Protein AF-A0A554IUG3-F1 (afdb_monomer)

Radius of gyration: 28.71 Å; Cα contacts (8 Å, |Δi|>4): 455; chains: 1; bounding box: 63×56×74 Å

Secondary structure (DSSP, 8-state):
-HHHHHHHHHHHHHHHHHHHHHTTTT-HHHHHHHHHHHHHHHHHHHHHHHHHHHHHHH-GGGG-----------------S--PPEEEEEETTEEEEEEEESSSTTHHHHHHH-TT-EEEEETTHHHHT-HHHHHHHHT--SS--B-HHHHHHHHHHHHHH----S-EE-S-STTGGGGTTTS--TT-TTS--SS-TT-GGGTTTT--SSB-EEEEE-TT--HHHHHHHHHHHHHHHHHTTEEEEEEEEE-TTS-B--TTT-SEEEEEETT-S--

Mean predicted aligned error: 16.33 Å

Sequence (275 aa):
MKKKVFLTLIFLSLLYAGIKWTASQGNPGVISDAKDQITQALWGLVLLGGAFVILNTINPELTILQIPKLSQIVSPTSTTAGEVPQYACKVDGAAVGDSCFKTEDCDGVCSSLDPRATCEPTITCGAKCDPQTLAQKNNTAYPARNSSELQNVMGCIQGKVGSIPGSKFTYDIDHSSCNYTRGTPGCEPSGRCSHTKNSCHYGGSSGSDGALAVDYGGAGKSGSDKAKYFEAIVSAANQCGAKSGGARCENAAGQKVGCADATHVHVSAAGCDRN

Foldseek 3Di:
DVVVVVVVVLVVQLVVLVCQCVVVPPVVVSVVVSVVSNVVSVVVVVVVVVVQCVCCVVPVVVVVPPPPPPPPPPPPPPDDDDDQFKWAWDAPNHGQDLFIESDLPCQVVSCVRPVRTHIDTDPVCVQSQDLVNLLVVQLADPPADDAPLQVQLVVQLCVQLPDQAADKQFADPQQRSCLSNQFCCRNGHVNGDPDHRQDLSSPGNDGNRHRFKMKGFQNPDAAPSQLVSLVSSLVSSVVSQWADVQWAFADPVRDGDRSRRGRIIMTGGNPHPHD

Solvent-accessible surface area (backbone atoms only — not comparable to full-atom values): 14712 Å² total; per-residue (Å²): 120,69,77,58,54,59,57,50,50,53,51,51,52,48,52,51,28,50,50,46,41,72,71,30,82,81,42,66,67,48,40,48,52,22,50,53,52,45,52,52,53,50,52,52,50,50,54,53,51,49,52,49,50,54,44,44,72,77,40,53,66,78,72,52,82,68,72,72,78,71,67,73,76,67,71,82,70,89,68,96,74,82,79,73,67,23,24,32,24,22,46,98,87,40,77,55,81,87,49,39,32,70,51,88,82,37,46,74,57,19,42,73,76,37,83,74,25,40,64,39,78,39,83,73,45,66,67,62,56,33,62,67,55,24,7,64,75,62,48,28,34,74,75,84,45,67,11,72,64,29,50,52,30,54,50,44,25,36,71,70,69,43,84,78,65,51,54,76,47,37,57,53,78,90,36,48,50,17,44,25,49,25,23,44,27,37,60,28,82,81,62,50,41,95,51,60,67,23,20,15,38,27,8,8,81,78,41,39,61,17,10,19,22,39,36,39,34,51,53,90,49,58,66,71,61,24,16,54,52,41,48,49,50,33,55,30,27,58,76,37,56,29,20,90,85,29,40,39,25,15,31,93,86,71,46,83,46,57,39,72,72,29,57,31,29,38,37,24,24,52,86,42,81,34,122

Structure (mmCIF, N/CA/C/O backbone):
data_AF-A0A554IUG3-F1
#
_entry.id   AF-A0A554IUG3-F1
#
loop_
_atom_site.group_PDB
_atom_site.id
_atom_site.type_symbol
_atom_site.label_atom_id
_atom_site.label_alt_id
_atom_site.label_comp_id
_atom_site.label_asym_id
_atom_site.label_entity_id
_atom_site.label_seq_id
_atom_site.pdbx_PDB_ins_code
_atom_site.Cartn_x
_atom_site.Cartn_y
_atom_site.Cartn_z
_atom_site.occupancy
_atom_site.B_iso_or_equiv
_atom_site.auth_seq_id
_atom_site.auth_comp_id
_atom_site.auth_asym_id
_atom_site.auth_atom_id
_atom_site.pdbx_PDB_model_num
ATOM 1 N N . MET A 1 1 ? 3.369 25.793 25.633 1.00 48.62 1 MET A N 1
ATOM 2 C CA . MET A 1 1 ? 2.284 26.756 25.954 1.00 48.62 1 MET A CA 1
ATOM 3 C C . MET A 1 1 ? 0.970 26.112 26.416 1.00 48.62 1 MET A C 1
ATOM 5 O O . MET A 1 1 ? 0.362 26.668 27.316 1.00 48.62 1 MET A O 1
ATOM 9 N N . LYS A 1 2 ? 0.538 24.945 25.903 1.00 55.28 2 LYS A N 1
ATOM 10 C CA . LYS A 1 2 ? -0.793 24.372 26.222 1.00 55.28 2 LYS A CA 1
ATOM 11 C C . LYS A 1 2 ? -0.991 23.874 27.671 1.00 55.28 2 LYS A C 1
ATOM 13 O O . LYS A 1 2 ? -2.078 24.046 28.206 1.00 55.28 2 LYS A O 1
ATOM 18 N N . LYS A 1 3 ? 0.051 23.351 28.343 1.00 57.31 3 LYS A N 1
ATOM 19 C CA . LYS A 1 3 ? -0.043 22.855 29.741 1.00 57.31 3 LYS A CA 1
ATOM 20 C C . LYS A 1 3 ? -0.484 23.938 30.746 1.00 57.31 3 LYS A C 1
ATOM 22 O O . LYS A 1 3 ? -1.164 23.629 31.714 1.00 57.31 3 LYS A O 1
ATOM 27 N N . LYS A 1 4 ? -0.135 25.208 30.498 1.00 64.94 4 LYS A N 1
ATOM 28 C CA . LYS A 1 4 ? -0.492 26.327 31.386 1.00 64.94 4 LYS A CA 1
ATOM 29 C C . LYS A 1 4 ? -1.968 26.718 31.263 1.00 64.94 4 LYS A C 1
ATOM 31 O O . LYS A 1 4 ? -2.587 27.023 32.267 1.00 64.94 4 LYS A O 1
ATOM 36 N N . VAL A 1 5 ? -2.541 26.626 30.060 1.00 75.19 5 VAL A N 1
ATOM 37 C CA . VAL A 1 5 ? -3.920 27.062 29.780 1.00 75.19 5 VAL A CA 1
ATOM 38 C C . VAL A 1 5 ? -4.941 26.256 30.583 1.00 75.19 5 VAL A C 1
ATOM 40 O O . VAL A 1 5 ? -5.830 26.837 31.190 1.00 75.19 5 VAL A O 1
ATOM 43 N N . PHE A 1 6 ? -4.790 24.932 30.652 1.00 75.75 6 PHE A N 1
ATOM 44 C CA . PHE A 1 6 ? -5.749 24.075 31.357 1.00 75.75 6 PHE A CA 1
ATOM 45 C C . PHE A 1 6 ? -5.755 24.313 32.876 1.00 75.75 6 PHE A C 1
ATOM 47 O O . PHE A 1 6 ? -6.814 24.444 33.482 1.00 75.75 6 PHE A O 1
ATOM 54 N N . LEU A 1 7 ? -4.572 24.460 33.482 1.00 81.19 7 LEU A N 1
ATOM 55 C CA . LEU A 1 7 ? -4.440 24.796 34.904 1.00 81.19 7 LEU A CA 1
ATOM 56 C C . LEU A 1 7 ? -5.000 26.190 35.216 1.00 81.19 7 LEU A C 1
ATOM 58 O O . LEU A 1 7 ? -5.661 26.367 36.235 1.00 81.19 7 LEU A O 1
ATOM 62 N N . THR A 1 8 ? -4.798 27.163 34.322 1.00 84.81 8 THR A N 1
ATOM 63 C CA . THR A 1 8 ? -5.391 28.499 34.461 1.00 84.81 8 THR A CA 1
ATOM 64 C C . THR A 1 8 ? -6.920 28.451 34.406 1.00 84.81 8 THR A C 1
ATOM 66 O O . THR A 1 8 ? -7.566 29.126 35.200 1.00 84.81 8 THR A O 1
ATOM 69 N N . LEU A 1 9 ? -7.516 27.628 33.536 1.00 84.94 9 LEU A N 1
ATOM 70 C CA . LEU A 1 9 ? -8.975 27.475 33.459 1.00 84.94 9 LEU A CA 1
ATOM 71 C C . LEU A 1 9 ? -9.564 26.833 34.723 1.00 84.94 9 LEU A C 1
ATOM 73 O O . LEU A 1 9 ? -10.564 27.328 35.240 1.00 84.94 9 LEU A O 1
ATOM 77 N N . ILE A 1 10 ? -8.926 25.785 35.257 1.00 84.69 10 ILE A N 1
ATOM 78 C CA . ILE A 1 10 ? -9.348 25.164 36.524 1.00 84.69 10 ILE A CA 1
ATOM 79 C C . ILE A 1 10 ? -9.269 26.181 37.665 1.00 84.69 10 ILE A C 1
ATOM 81 O O . ILE A 1 10 ? -10.217 26.322 38.435 1.00 84.69 10 ILE A O 1
ATOM 85 N N . PHE A 1 11 ? -8.168 26.929 37.748 1.00 87.62 11 PHE A N 1
ATOM 86 C CA . PHE A 1 11 ? -7.980 27.953 38.772 1.00 87.62 11 PHE A CA 1
ATOM 87 C C . PHE A 1 11 ? -9.051 29.052 38.697 1.00 87.62 11 PHE A C 1
ATOM 89 O O . PHE A 1 11 ? -9.662 29.383 39.710 1.00 87.62 11 PHE A O 1
ATOM 96 N N . LEU A 1 12 ? -9.346 29.567 37.499 1.00 90.94 12 LEU A N 1
ATOM 97 C CA . LEU A 1 12 ? -10.399 30.568 37.299 1.00 90.94 12 LEU A CA 1
ATOM 98 C C . LEU A 1 12 ? -11.795 30.025 37.637 1.00 90.94 12 LEU A C 1
ATOM 100 O O . LEU A 1 12 ? -12.591 30.742 38.240 1.00 90.94 12 LEU A O 1
ATOM 104 N N . SER A 1 13 ? -12.083 28.761 37.312 1.00 87.00 13 SER A N 1
ATOM 105 C CA . SER A 1 13 ? -13.352 28.119 37.676 1.00 87.00 13 SER A CA 1
ATOM 106 C C . SER A 1 13 ? -13.507 27.971 39.192 1.00 87.00 13 SER A C 1
ATOM 108 O O . SER A 1 13 ? -14.599 28.186 39.713 1.00 87.00 13 SER A O 1
ATOM 110 N N . LEU A 1 14 ? -12.432 27.630 39.910 1.00 88.69 14 LEU A N 1
ATOM 111 C CA . LEU A 1 14 ? -12.444 27.533 41.373 1.00 88.69 14 LEU A CA 1
ATOM 112 C C . LEU A 1 14 ? -12.603 28.906 42.033 1.00 88.69 14 LEU A C 1
ATOM 114 O O . LEU A 1 14 ? -13.365 29.033 42.989 1.00 88.69 14 LEU A O 1
ATOM 118 N N . LEU A 1 15 ? -11.948 29.943 41.500 1.00 91.25 15 LEU A N 1
ATOM 119 C CA . LEU A 1 15 ? -12.139 31.320 41.961 1.00 91.25 15 LEU A CA 1
ATOM 120 C C . LEU A 1 15 ? -13.580 31.789 41.750 1.00 91.25 15 LEU A C 1
ATOM 122 O O . LEU A 1 15 ? -14.183 32.340 42.667 1.00 91.25 15 LEU A O 1
ATOM 126 N N . TYR A 1 16 ? -14.150 31.535 40.569 1.00 90.69 16 TYR A N 1
ATOM 127 C CA . TYR A 1 16 ? -15.535 31.890 40.270 1.00 90.69 16 TYR A CA 1
ATOM 128 C C . TYR A 1 16 ? -16.518 31.163 41.191 1.00 90.69 16 TYR A C 1
ATOM 130 O O . TYR A 1 16 ? -17.395 31.799 41.772 1.00 90.69 16 TYR A O 1
ATOM 138 N N . ALA A 1 17 ? -16.343 29.853 41.385 1.00 85.94 17 ALA A N 1
ATOM 139 C CA . ALA A 1 17 ? -17.182 29.079 42.293 1.00 85.94 17 ALA A CA 1
ATOM 140 C C . ALA A 1 17 ? -17.035 29.548 43.753 1.00 85.94 17 ALA A C 1
ATOM 142 O O . ALA A 1 17 ? -18.029 29.636 44.471 1.00 85.94 17 ALA A O 1
ATOM 143 N N . GLY A 1 18 ? -15.825 29.928 44.179 1.00 86.75 18 GLY A N 1
ATOM 144 C CA . GLY A 1 18 ? -15.568 30.505 45.501 1.00 86.75 18 GLY A CA 1
ATOM 145 C C . GLY A 1 18 ? -16.263 31.853 45.712 1.00 86.75 18 GLY A C 1
ATOM 146 O O . GLY A 1 18 ? -16.913 32.048 46.736 1.00 86.75 18 GLY A O 1
ATOM 147 N N . ILE A 1 19 ? -16.199 32.754 44.726 1.00 89.00 19 ILE A N 1
ATOM 148 C CA . ILE A 1 19 ? -16.909 34.044 44.759 1.00 89.00 19 ILE A CA 1
ATOM 149 C C . ILE A 1 19 ? -18.426 33.824 44.731 1.00 89.00 19 ILE A C 1
ATOM 151 O O . ILE A 1 19 ? -19.151 34.447 45.501 1.00 89.00 19 ILE A O 1
ATOM 155 N N . LYS A 1 20 ? -18.920 32.910 43.888 1.00 85.50 20 LYS A N 1
ATOM 156 C CA . LYS A 1 20 ? -20.341 32.538 43.827 1.00 85.50 20 LYS A CA 1
ATOM 157 C C . LYS A 1 20 ? -20.829 31.998 45.173 1.00 85.50 20 LYS A C 1
ATOM 159 O O . LYS A 1 20 ? -21.931 32.331 45.600 1.00 85.50 20 LYS A O 1
ATOM 164 N N . TRP A 1 21 ? -20.004 31.209 45.863 1.00 86.06 21 TRP A N 1
ATOM 165 C CA . TRP A 1 21 ? -20.335 30.673 47.178 1.00 86.06 21 TRP A CA 1
ATOM 166 C C . TRP A 1 21 ? -20.379 31.762 48.257 1.00 86.06 21 TRP A C 1
ATOM 168 O O . TRP A 1 21 ? -21.353 31.821 49.005 1.00 86.06 21 TRP A O 1
ATOM 178 N N . THR A 1 22 ? -19.393 32.661 48.324 1.00 86.81 22 THR A N 1
ATOM 179 C CA . THR A 1 22 ? -19.362 33.733 49.338 1.00 86.81 22 THR A CA 1
ATOM 180 C C . THR A 1 22 ? -20.399 34.828 49.078 1.00 86.81 22 THR A C 1
ATOM 182 O O . THR A 1 22 ? -21.001 35.336 50.020 1.00 86.81 22 THR A O 1
ATOM 185 N N . ALA A 1 23 ? -20.682 35.147 47.812 1.00 86.56 23 ALA A N 1
ATOM 186 C CA . ALA A 1 23 ? -21.681 36.140 47.414 1.00 86.56 23 ALA A CA 1
ATOM 187 C C . ALA A 1 23 ? -23.130 35.611 47.431 1.00 86.56 23 ALA A C 1
ATOM 189 O O . ALA A 1 23 ? -24.063 36.370 47.175 1.00 86.56 23 ALA A O 1
ATOM 190 N N . SER A 1 24 ? -23.339 34.327 47.740 1.00 82.19 24 SER A N 1
ATOM 191 C CA . SER A 1 24 ? -24.653 33.670 47.693 1.00 82.19 24 SER A CA 1
ATOM 192 C C . SER A 1 24 ? -25.668 34.177 48.728 1.00 82.19 24 SER A C 1
ATOM 194 O O . SER A 1 24 ? -26.842 33.827 48.624 1.00 82.19 24 SER A O 1
ATOM 196 N N . GLN A 1 25 ? -25.242 34.975 49.719 1.00 83.50 25 GLN A N 1
ATOM 197 C CA . GLN A 1 25 ? -26.093 35.559 50.774 1.00 83.50 25 GLN A CA 1
ATOM 198 C C . GLN A 1 25 ? -27.027 34.538 51.462 1.00 83.50 25 GLN A C 1
ATOM 200 O O . GLN A 1 25 ? -28.110 34.883 51.924 1.00 83.50 25 GLN A O 1
ATOM 205 N N . GLY A 1 26 ? -26.625 33.263 51.523 1.00 78.88 26 GLY A N 1
ATOM 206 C CA . GLY A 1 26 ? -27.420 32.199 52.142 1.00 78.88 26 GLY A CA 1
ATOM 207 C C . GLY A 1 26 ? -28.452 31.529 51.229 1.00 78.88 26 GLY A C 1
ATOM 208 O O . GLY A 1 26 ? -29.201 30.688 51.715 1.00 78.88 26 GLY A O 1
ATOM 209 N N . ASN A 1 27 ? -28.494 31.837 49.926 1.00 86.62 27 ASN A N 1
ATOM 210 C CA . ASN A 1 27 ? -29.354 31.132 48.972 1.00 86.62 27 ASN A CA 1
ATOM 211 C C . ASN A 1 27 ? -28.905 29.658 48.826 1.00 86.62 27 ASN A C 1
ATOM 213 O O . ASN A 1 27 ? -27.830 29.407 48.266 1.00 86.62 27 ASN A O 1
ATOM 217 N N . PRO A 1 28 ? -29.714 28.669 49.262 1.00 80.50 28 PRO A N 1
ATOM 218 C CA . PRO A 1 28 ? -29.314 27.262 49.265 1.00 80.50 28 PRO A CA 1
ATOM 219 C C . PRO A 1 28 ? -29.034 26.700 47.868 1.00 80.50 28 PRO A C 1
ATOM 221 O O . PRO A 1 28 ? -28.136 25.875 47.720 1.00 80.50 28 PRO A O 1
ATOM 224 N N . GLY A 1 29 ? -29.755 27.171 46.844 1.00 86.00 29 GLY A N 1
ATOM 225 C CA . GLY A 1 29 ? -29.558 26.739 45.458 1.00 86.00 29 GLY A CA 1
ATOM 226 C C . GLY A 1 29 ? -28.213 27.204 44.906 1.00 86.00 29 GLY A C 1
ATOM 227 O O . GLY A 1 29 ? -27.446 26.409 44.378 1.00 86.00 29 GLY A O 1
ATOM 228 N N . VAL A 1 30 ? -27.860 28.473 45.132 1.00 83.88 30 VAL A N 1
ATOM 229 C CA . VAL A 1 30 ? -26.571 29.036 44.684 1.00 83.88 30 VAL A CA 1
ATOM 230 C C . VAL A 1 30 ? -25.393 28.393 45.423 1.00 83.88 30 VAL A C 1
ATOM 232 O O . VAL A 1 30 ? -24.340 28.169 44.824 1.00 83.88 30 VAL A O 1
ATOM 235 N N . ILE A 1 31 ? -25.571 28.069 46.708 1.00 85.06 31 ILE A N 1
ATOM 236 C CA . ILE A 1 31 ? -24.580 27.338 47.508 1.00 85.06 31 ILE A CA 1
ATOM 237 C C . ILE A 1 31 ? -24.411 25.904 46.994 1.00 85.06 31 ILE A C 1
ATOM 239 O O . ILE A 1 31 ? -23.275 25.440 46.892 1.00 85.06 31 ILE A O 1
ATOM 243 N N . SER A 1 32 ? -25.509 25.205 46.684 1.00 86.44 32 SER A N 1
ATOM 244 C CA . SER A 1 32 ? -25.464 23.849 46.124 1.00 86.44 32 SER A CA 1
ATOM 245 C C . SER A 1 32 ? -24.731 23.841 44.789 1.00 86.44 32 SER A C 1
ATOM 247 O O . SER A 1 32 ? -23.741 23.132 44.647 1.00 86.44 32 SER A O 1
ATOM 249 N N . ASP A 1 33 ? -25.114 24.727 43.869 1.00 85.38 33 ASP A N 1
ATOM 250 C CA . ASP A 1 33 ? -24.464 24.846 42.565 1.00 85.38 33 ASP A CA 1
ATOM 251 C C . ASP A 1 33 ? -22.963 25.136 42.681 1.00 85.38 33 ASP A C 1
ATOM 253 O O . ASP A 1 33 ? -22.155 24.612 41.917 1.00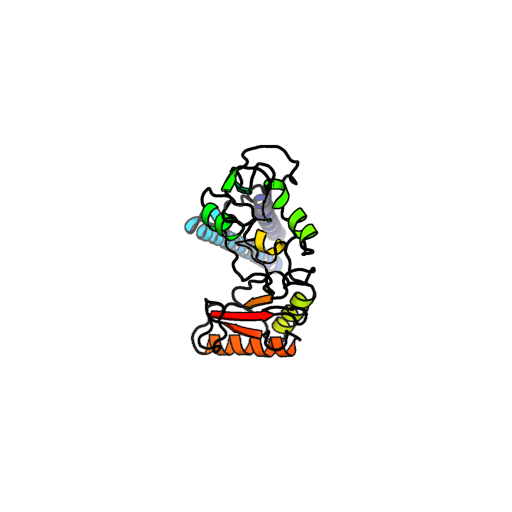 85.38 33 ASP A O 1
ATOM 257 N N . ALA A 1 34 ? -22.567 26.011 43.613 1.00 85.25 34 ALA A N 1
ATOM 258 C CA . ALA A 1 34 ? -21.160 26.336 43.818 1.00 85.25 34 ALA A CA 1
ATOM 259 C C . ALA A 1 34 ? -20.374 25.122 44.339 1.00 85.25 34 ALA A C 1
ATOM 261 O O . ALA A 1 34 ? -19.244 24.888 43.908 1.00 85.25 34 ALA A O 1
ATOM 262 N N . LYS A 1 35 ? -20.975 24.313 45.221 1.00 86.00 35 LYS A N 1
ATOM 263 C CA . LYS A 1 35 ? -20.383 23.055 45.698 1.00 86.00 35 LYS A CA 1
ATOM 264 C C . LYS A 1 35 ? -20.282 22.017 44.584 1.00 86.00 35 LYS A C 1
ATOM 266 O O . LYS A 1 35 ? -19.240 21.375 44.455 1.00 86.00 35 LYS A O 1
ATOM 271 N N . ASP A 1 36 ? -21.307 21.892 43.752 1.00 89.44 36 ASP A N 1
ATOM 272 C CA . ASP A 1 36 ? -21.301 20.981 42.606 1.00 89.44 36 ASP A CA 1
ATOM 273 C C . ASP A 1 36 ? -20.206 21.374 41.608 1.00 89.44 36 ASP A C 1
ATOM 275 O O . ASP A 1 36 ? -19.424 20.536 41.163 1.00 89.44 36 ASP A O 1
ATOM 279 N N . GLN A 1 37 ? -20.043 22.670 41.347 1.00 86.81 37 GLN A N 1
ATOM 280 C CA . GLN A 1 37 ? -18.975 23.170 40.486 1.00 86.81 37 GLN A CA 1
ATOM 281 C C . GLN A 1 37 ? -17.573 22.906 41.067 1.00 86.81 37 GLN A C 1
ATOM 283 O O . GLN A 1 37 ? -16.663 22.515 40.332 1.00 86.81 37 GLN A O 1
ATOM 288 N N . ILE A 1 38 ? -17.382 23.076 42.382 1.00 89.31 38 ILE A N 1
ATOM 289 C CA . ILE A 1 38 ? -16.109 22.767 43.058 1.00 89.31 38 ILE A CA 1
ATOM 290 C C . ILE A 1 38 ? -15.810 21.265 42.994 1.00 89.31 38 ILE A C 1
ATOM 292 O O . ILE A 1 38 ? -14.693 20.876 42.655 1.00 89.31 38 ILE A O 1
ATOM 296 N N . THR A 1 39 ? -16.792 20.409 43.286 1.00 89.06 39 THR A N 1
ATOM 297 C CA . THR A 1 39 ? -16.600 18.950 43.273 1.00 89.06 39 THR A CA 1
ATOM 298 C C . THR A 1 39 ? -16.299 18.428 41.871 1.00 89.06 39 THR A C 1
ATOM 300 O O . THR A 1 39 ? -15.391 17.613 41.710 1.00 89.06 39 THR A O 1
ATOM 303 N N . GLN A 1 40 ? -16.967 18.946 40.838 1.00 88.56 40 GLN A N 1
ATOM 304 C CA . GLN A 1 40 ? -16.664 18.617 39.443 1.00 88.56 40 GLN A CA 1
ATOM 305 C C . GLN A 1 40 ? -15.247 19.047 39.039 1.00 88.56 40 GLN A C 1
ATOM 307 O O . GLN A 1 40 ? -14.529 18.277 38.397 1.00 88.56 40 GLN A O 1
ATOM 312 N N . ALA A 1 41 ? -14.805 20.239 39.452 1.00 88.25 41 ALA A N 1
ATOM 313 C CA . ALA A 1 41 ? -13.442 20.704 39.194 1.00 88.25 41 ALA A CA 1
ATOM 314 C C . ALA A 1 41 ? -12.386 19.817 39.881 1.00 88.25 41 ALA A C 1
ATOM 316 O O . ALA A 1 41 ? -11.351 19.512 39.281 1.00 88.25 41 ALA A O 1
ATOM 317 N N . LEU A 1 42 ? -12.659 19.350 41.105 1.00 90.88 42 LEU A N 1
ATOM 318 C CA . LEU A 1 42 ? -11.792 18.412 41.825 1.00 90.88 42 LEU A CA 1
ATOM 319 C C . LEU A 1 42 ? -11.716 17.051 41.126 1.00 90.88 42 LEU A C 1
ATOM 321 O O . LEU A 1 42 ? -10.618 16.527 40.944 1.00 90.88 42 LEU A O 1
ATOM 325 N N . TRP A 1 43 ? -12.843 16.505 40.662 1.00 92.50 43 TRP A N 1
ATOM 326 C CA . TRP A 1 43 ? -12.849 15.262 39.885 1.00 92.50 43 TRP A CA 1
ATOM 327 C C . TRP A 1 43 ? -12.077 15.391 38.570 1.00 92.50 43 TRP A C 1
ATOM 329 O O . TRP A 1 43 ? -11.311 14.493 38.220 1.00 92.50 43 TRP A O 1
ATOM 339 N N . GLY A 1 44 ? -12.197 16.527 37.877 1.00 88.25 44 GLY A N 1
ATOM 340 C CA . GLY A 1 44 ? -11.393 16.820 36.688 1.00 88.25 44 GLY A CA 1
ATOM 341 C C . GLY A 1 44 ? -9.889 16.850 36.979 1.00 88.25 44 GLY A C 1
ATOM 342 O O . GLY A 1 44 ? -9.098 16.315 36.200 1.00 88.25 44 GLY A O 1
ATOM 343 N N . LEU A 1 45 ? -9.487 17.414 38.123 1.00 90.12 45 LEU A N 1
ATOM 344 C CA . LEU A 1 45 ? -8.088 17.440 38.556 1.00 90.12 45 LEU A CA 1
ATOM 345 C C . LEU A 1 45 ? -7.565 16.036 38.892 1.00 90.12 45 LEU A C 1
ATOM 347 O O . LEU A 1 45 ? -6.458 15.688 38.480 1.00 90.12 45 LEU A O 1
ATOM 351 N N . VAL A 1 46 ? -8.362 15.223 39.592 1.00 94.31 46 VAL A N 1
ATOM 352 C CA . VAL A 1 46 ? -8.016 13.832 39.929 1.00 94.31 46 VAL A CA 1
ATOM 353 C C . VAL A 1 46 ? -7.872 12.982 38.669 1.00 94.31 46 VAL A C 1
ATOM 355 O O . VAL A 1 46 ? -6.891 12.255 38.548 1.00 94.31 46 VAL A O 1
ATOM 358 N N . LEU A 1 47 ? -8.789 13.099 37.704 1.00 92.38 47 LEU A N 1
ATOM 359 C CA . LEU A 1 47 ? -8.701 12.374 36.432 1.00 92.38 47 LEU A CA 1
ATOM 360 C C . LEU A 1 47 ? -7.456 12.771 35.632 1.00 92.38 47 LEU A C 1
ATOM 362 O O . LEU A 1 47 ? -6.746 11.902 35.127 1.00 92.38 47 LEU A O 1
ATOM 366 N N . LEU A 1 48 ? -7.156 14.070 35.550 1.00 88.75 48 LEU A N 1
ATOM 367 C CA . LEU A 1 48 ? -5.964 14.558 34.858 1.00 88.75 48 LEU A CA 1
ATOM 368 C C . LEU A 1 48 ? -4.675 14.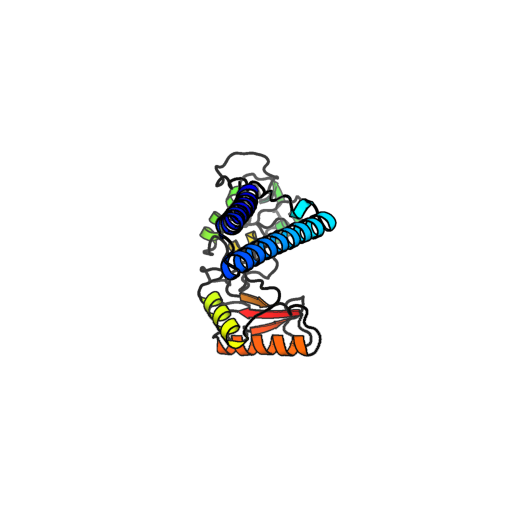081 35.547 1.00 88.75 48 LEU A C 1
ATOM 370 O O . LEU A 1 48 ? -3.748 13.619 34.881 1.00 88.75 48 LEU A O 1
ATOM 374 N N . GLY A 1 49 ? -4.622 14.178 36.878 1.00 89.25 49 GLY A N 1
ATOM 375 C CA . GLY A 1 49 ? -3.493 13.715 37.681 1.00 89.25 49 GLY A CA 1
ATOM 376 C C . GLY A 1 49 ? -3.299 12.203 37.586 1.00 89.25 49 GLY A C 1
ATOM 377 O O . GLY A 1 49 ? -2.182 11.741 37.376 1.00 89.25 49 GLY A O 1
ATOM 378 N N . GLY A 1 50 ? -4.385 11.434 37.652 1.00 92.62 50 GLY A N 1
ATOM 379 C CA . GLY A 1 50 ? -4.369 9.981 37.497 1.00 92.62 50 GLY A CA 1
ATOM 380 C C . GLY A 1 50 ? -3.876 9.551 36.118 1.00 92.62 50 GLY A C 1
ATOM 381 O O . GLY A 1 50 ? -2.989 8.707 36.024 1.00 92.62 50 GLY A O 1
ATOM 382 N N . ALA A 1 51 ? -4.370 10.184 35.049 1.00 89.56 51 ALA A N 1
ATOM 383 C CA . ALA A 1 51 ? -3.881 9.935 33.695 1.00 89.56 51 ALA A CA 1
ATOM 384 C C . ALA A 1 51 ? -2.381 10.244 33.567 1.00 89.56 51 ALA A C 1
ATOM 386 O O . ALA A 1 51 ? -1.642 9.456 32.979 1.00 89.56 51 ALA A O 1
ATOM 387 N N . PHE A 1 52 ? -1.916 11.352 34.156 1.00 88.81 52 PHE A N 1
ATOM 388 C CA . PHE A 1 52 ? -0.498 11.709 34.172 1.00 88.81 52 PHE A CA 1
ATOM 389 C C . PHE A 1 52 ? 0.355 10.663 34.897 1.00 88.81 52 PHE A C 1
ATOM 391 O O . PHE A 1 52 ? 1.383 10.260 34.362 1.00 88.81 52 PHE A O 1
ATOM 398 N N . VAL A 1 53 ? -0.076 10.193 36.072 1.00 91.00 53 VAL A N 1
ATOM 399 C CA . VAL A 1 53 ? 0.636 9.150 36.826 1.00 91.00 53 VAL A CA 1
ATOM 400 C C . VAL A 1 53 ? 0.707 7.857 36.018 1.00 91.00 53 VAL A C 1
ATOM 402 O O . VAL A 1 53 ? 1.798 7.331 35.841 1.00 91.00 53 VAL A O 1
ATOM 405 N N . ILE A 1 54 ? -0.412 7.387 35.454 1.00 91.38 54 ILE A N 1
ATOM 406 C CA . ILE A 1 54 ? -0.446 6.158 34.643 1.00 91.38 54 ILE A CA 1
ATOM 407 C C . ILE A 1 54 ? 0.505 6.262 33.444 1.00 91.38 54 ILE A C 1
ATOM 409 O O . ILE A 1 54 ? 1.337 5.379 33.240 1.00 91.38 54 ILE A O 1
ATOM 413 N N . LEU A 1 55 ? 0.416 7.351 32.672 1.00 85.88 55 LEU A N 1
ATOM 414 C CA . LEU A 1 55 ? 1.282 7.583 31.514 1.00 85.88 55 LEU A CA 1
ATOM 415 C C . LEU A 1 55 ? 2.758 7.629 31.927 1.00 85.88 55 LEU A C 1
ATOM 417 O O . LEU A 1 55 ? 3.581 6.978 31.294 1.00 85.88 55 LEU A O 1
ATOM 421 N N . ASN A 1 56 ? 3.084 8.338 33.011 1.00 87.38 56 ASN A N 1
ATOM 422 C CA . ASN A 1 56 ? 4.458 8.511 33.477 1.00 87.38 56 ASN A CA 1
ATOM 423 C C . ASN A 1 56 ? 5.053 7.245 34.120 1.00 87.38 56 ASN A C 1
ATOM 425 O O . ASN A 1 56 ? 6.263 7.051 34.065 1.00 87.38 56 ASN A O 1
ATOM 429 N N . THR A 1 57 ? 4.226 6.381 34.715 1.00 91.44 57 THR A N 1
ATOM 430 C CA . THR A 1 57 ? 4.656 5.088 35.271 1.00 91.44 57 THR A CA 1
ATOM 431 C C . THR A 1 57 ? 4.910 4.053 34.177 1.00 91.44 57 THR A C 1
ATOM 433 O O . THR A 1 57 ? 5.853 3.277 34.298 1.00 91.44 57 THR A O 1
ATOM 436 N N . ILE A 1 58 ? 4.097 4.027 33.115 1.00 91.31 58 ILE A N 1
ATOM 437 C CA . ILE A 1 58 ? 4.273 3.076 32.006 1.00 91.31 58 ILE A CA 1
ATOM 438 C C . ILE A 1 58 ? 5.416 3.519 31.090 1.00 91.31 58 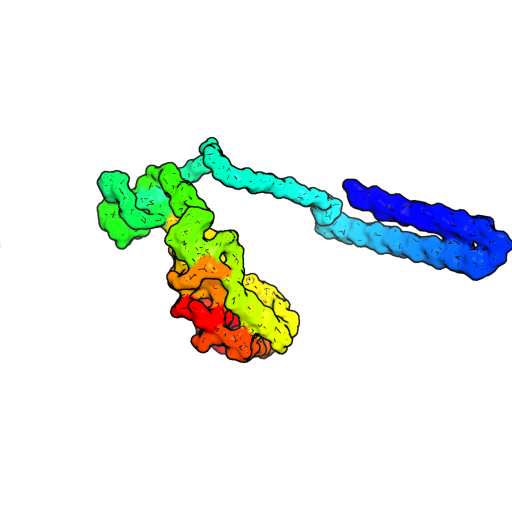ILE A C 1
ATOM 440 O O . ILE A 1 58 ? 6.271 2.709 30.738 1.00 91.31 58 ILE A O 1
ATOM 444 N N . ASN A 1 59 ? 5.426 4.790 30.681 1.00 84.00 59 ASN A N 1
ATOM 445 C CA . ASN A 1 59 ? 6.490 5.344 29.857 1.00 84.00 59 ASN A CA 1
ATOM 446 C C . ASN A 1 59 ? 6.560 6.879 30.006 1.00 84.00 59 ASN A C 1
ATOM 448 O O . ASN A 1 59 ? 5.719 7.589 29.437 1.00 84.00 59 ASN A O 1
ATOM 452 N N . PRO A 1 60 ? 7.578 7.420 30.701 1.00 82.75 60 PRO A N 1
ATOM 453 C CA . PRO A 1 60 ? 7.705 8.862 30.908 1.00 82.75 60 PRO A CA 1
ATOM 454 C C . PRO A 1 60 ? 7.827 9.649 29.592 1.00 82.75 60 PRO A C 1
ATOM 456 O O . PRO A 1 60 ? 7.369 10.795 29.535 1.00 82.75 60 PRO A O 1
ATOM 459 N N . GLU A 1 61 ? 8.329 9.030 28.513 1.00 78.62 61 GLU A N 1
ATOM 460 C CA . GLU A 1 61 ? 8.444 9.633 27.174 1.00 78.62 61 GLU A CA 1
ATOM 461 C C . GLU A 1 61 ? 7.080 10.053 26.600 1.00 78.62 61 GLU A C 1
ATOM 463 O O . GLU A 1 61 ? 6.992 11.035 25.869 1.00 78.62 61 GLU A O 1
ATOM 468 N N . LEU A 1 62 ? 5.976 9.400 26.988 1.00 74.06 62 LEU A N 1
ATOM 469 C CA . LEU A 1 62 ? 4.629 9.757 26.515 1.00 74.06 62 LEU A CA 1
ATOM 470 C C . LEU A 1 62 ? 4.116 11.086 27.095 1.00 74.06 62 LEU A C 1
ATOM 472 O O . LEU A 1 62 ? 3.192 11.694 26.552 1.00 74.06 62 LEU A O 1
ATOM 476 N N . THR A 1 63 ? 4.703 11.562 28.197 1.00 75.69 63 THR A N 1
ATOM 477 C CA . THR A 1 63 ? 4.365 12.865 28.804 1.00 75.69 63 THR A CA 1
ATOM 478 C C . THR A 1 63 ? 5.267 14.005 28.314 1.00 75.69 63 THR A C 1
ATOM 480 O O . THR A 1 63 ? 4.961 15.202 28.502 1.00 75.69 63 THR A O 1
ATOM 483 N N . ILE A 1 64 ? 6.356 13.632 27.635 1.00 77.81 64 ILE A N 1
ATOM 484 C CA . ILE A 1 64 ? 7.263 14.509 26.911 1.00 77.81 64 ILE A CA 1
ATOM 485 C C . ILE A 1 64 ? 6.658 14.716 25.521 1.00 77.81 64 ILE A C 1
ATOM 487 O O . ILE A 1 64 ? 6.940 14.013 24.562 1.00 77.81 64 ILE A O 1
ATOM 491 N N . LEU A 1 65 ? 5.803 15.735 25.398 1.00 64.50 65 LEU A N 1
ATOM 492 C CA . LEU A 1 65 ? 5.298 16.212 24.105 1.00 64.50 65 LEU A CA 1
ATOM 493 C C . LEU A 1 65 ? 6.402 16.974 23.354 1.00 64.50 65 LEU A C 1
ATOM 495 O O . LEU A 1 65 ? 6.257 18.158 23.038 1.00 64.50 65 LEU A O 1
ATOM 499 N N . GLN A 1 66 ? 7.533 16.317 23.117 1.00 67.62 66 GLN A N 1
ATOM 500 C CA . GLN A 1 66 ? 8.435 16.706 22.053 1.00 67.62 66 GLN A CA 1
ATOM 501 C C . GLN A 1 66 ? 7.779 16.218 20.772 1.00 67.62 66 GLN A C 1
ATOM 503 O O . GLN A 1 66 ? 7.829 15.045 20.425 1.00 67.62 66 GLN A O 1
ATOM 508 N N . ILE A 1 67 ? 7.125 17.138 20.066 1.00 62.03 67 ILE A N 1
ATOM 509 C CA . ILE A 1 67 ? 6.994 16.959 18.626 1.00 62.03 67 ILE A CA 1
ATOM 510 C C . ILE A 1 67 ? 8.455 16.944 18.173 1.00 62.03 67 ILE A C 1
ATOM 512 O O . ILE A 1 67 ? 9.117 17.970 18.394 1.00 62.03 67 ILE A O 1
ATOM 516 N N . PRO A 1 68 ? 9.005 15.823 17.660 1.00 60.53 68 PRO A N 1
ATOM 517 C CA . PRO A 1 68 ? 10.326 15.882 17.060 1.00 60.53 68 PRO A CA 1
ATOM 518 C C . PRO A 1 68 ? 10.272 17.075 16.120 1.00 60.53 68 PRO A C 1
ATOM 520 O O . PRO A 1 68 ? 9.284 17.226 15.395 1.00 60.53 68 PRO A O 1
ATOM 523 N N . LYS A 1 69 ? 11.248 17.990 16.203 1.00 50.38 69 LYS A N 1
ATOM 524 C CA . LYS A 1 69 ? 11.411 18.968 15.132 1.00 50.38 69 LYS A CA 1
ATOM 525 C C . LYS A 1 69 ? 11.486 18.103 13.888 1.00 50.38 69 LYS A C 1
ATOM 527 O O . LYS A 1 69 ? 12.496 17.445 13.665 1.00 50.38 69 LYS A O 1
ATOM 532 N N . LEU A 1 70 ? 10.388 18.041 13.140 1.00 52.25 70 LEU A N 1
ATOM 533 C CA . LEU A 1 70 ? 10.438 17.629 11.766 1.00 52.25 70 LEU A CA 1
ATOM 534 C C . LEU A 1 70 ? 11.403 18.659 11.220 1.00 52.25 70 LEU A C 1
ATOM 536 O O . LEU A 1 70 ? 11.062 19.845 11.148 1.00 52.25 70 LEU A O 1
ATOM 540 N N . SER A 1 71 ? 12.651 18.233 10.994 1.00 54.06 71 SER A N 1
ATOM 541 C CA . SER A 1 71 ? 13.521 18.947 10.084 1.00 54.06 71 SER A CA 1
ATOM 542 C C . SER A 1 71 ? 12.602 19.324 8.949 1.00 54.06 71 SER A C 1
ATOM 544 O O . SER A 1 71 ? 11.922 18.449 8.399 1.00 54.06 71 SER A O 1
ATOM 546 N N . GLN A 1 72 ? 12.496 20.627 8.678 1.00 43.41 72 GLN A N 1
ATOM 547 C CA . GLN A 1 72 ? 12.012 21.035 7.377 1.00 43.41 72 GLN A CA 1
ATOM 548 C C . GLN A 1 72 ? 12.738 20.106 6.424 1.00 43.41 72 GLN A C 1
ATOM 550 O O . GLN A 1 72 ? 13.970 20.027 6.469 1.00 43.41 72 GLN A O 1
ATOM 555 N N . ILE A 1 73 ? 11.971 19.298 5.694 1.00 48.44 73 ILE A N 1
ATOM 556 C CA . ILE A 1 73 ? 12.512 18.607 4.547 1.00 48.44 73 ILE A CA 1
ATOM 557 C C . ILE A 1 73 ? 12.948 19.794 3.714 1.00 48.44 73 ILE A C 1
ATOM 559 O O . ILE A 1 73 ? 12.116 20.510 3.153 1.00 48.44 73 ILE A O 1
ATOM 563 N N . VAL A 1 74 ? 14.234 20.124 3.807 1.00 48.66 74 VAL A N 1
ATOM 564 C CA . VAL A 1 74 ? 14.882 20.979 2.846 1.00 48.66 74 VAL A CA 1
ATOM 565 C C . VAL A 1 74 ? 14.499 20.259 1.567 1.00 48.66 74 VAL A C 1
ATOM 567 O O . VAL A 1 74 ? 14.911 19.115 1.364 1.00 48.66 74 VAL A O 1
ATOM 570 N N . SER A 1 75 ? 13.577 20.844 0.789 1.00 48.66 75 SER A N 1
ATOM 571 C CA . SER A 1 75 ? 13.436 20.452 -0.613 1.00 48.66 75 SER A CA 1
ATOM 572 C C . SER A 1 75 ? 14.862 20.338 -1.106 1.00 48.66 75 SER A C 1
ATOM 574 O O . SER A 1 75 ? 15.598 21.275 -0.792 1.00 48.66 75 SER A O 1
ATOM 576 N N . PRO A 1 76 ? 15.294 19.216 -1.703 1.00 49.44 76 PRO A N 1
ATOM 577 C CA . PRO A 1 76 ? 16.703 18.973 -1.938 1.00 49.44 76 PRO A CA 1
ATOM 578 C C . PRO A 1 76 ? 17.239 20.057 -2.871 1.00 49.44 76 PRO A C 1
ATOM 580 O O . PRO A 1 76 ? 17.261 19.922 -4.087 1.00 49.44 76 PRO A O 1
ATOM 583 N N . THR A 1 77 ? 17.679 21.161 -2.276 1.00 44.19 77 THR A N 1
ATOM 584 C CA . THR A 1 77 ? 18.699 22.018 -2.816 1.00 44.19 77 THR A CA 1
ATOM 585 C C . THR A 1 77 ? 19.895 21.106 -2.831 1.00 44.19 77 THR A C 1
ATOM 587 O O . THR A 1 77 ? 20.416 20.724 -1.782 1.00 44.19 77 THR A O 1
ATOM 590 N N . SER A 1 78 ? 20.216 20.674 -4.041 1.00 56.59 78 SER A N 1
ATOM 591 C CA . SER A 1 78 ? 21.384 19.897 -4.389 1.00 56.59 78 SER A CA 1
ATOM 592 C C . SER A 1 78 ? 22.613 20.506 -3.716 1.00 56.59 78 SER A C 1
ATOM 594 O O . SER A 1 78 ? 23.192 21.461 -4.220 1.00 56.59 78 SER A O 1
ATOM 596 N N . THR A 1 79 ? 22.986 19.964 -2.560 1.00 42.88 79 THR A N 1
ATOM 597 C CA . THR A 1 79 ? 24.236 20.283 -1.878 1.00 42.88 79 THR A CA 1
ATOM 598 C C . THR A 1 79 ? 24.772 19.004 -1.257 1.00 42.88 79 THR A C 1
ATOM 600 O O . THR A 1 79 ? 24.334 18.546 -0.206 1.00 42.88 79 THR A O 1
ATOM 603 N N . THR A 1 80 ? 25.722 18.441 -1.993 1.00 53.97 80 THR A N 1
ATOM 604 C CA . THR A 1 80 ? 26.783 17.504 -1.638 1.00 53.97 80 THR A CA 1
ATOM 605 C C . THR A 1 80 ? 27.062 17.383 -0.135 1.00 53.97 80 THR A C 1
ATOM 607 O O . THR A 1 80 ? 27.773 18.202 0.443 1.00 53.97 80 THR A O 1
ATOM 610 N N . ALA A 1 81 ? 26.567 16.311 0.485 1.00 41.06 81 ALA A N 1
ATOM 611 C CA . ALA A 1 81 ? 27.093 15.782 1.740 1.00 41.06 81 ALA A CA 1
ATOM 612 C C . ALA A 1 81 ? 26.802 14.274 1.817 1.00 41.06 81 ALA A C 1
ATOM 614 O O . ALA A 1 81 ? 25.665 13.868 2.033 1.00 41.06 81 ALA A O 1
ATOM 615 N N . GLY A 1 82 ? 27.842 13.456 1.626 1.00 44.19 82 GLY A N 1
ATOM 616 C CA . GLY A 1 82 ? 27.815 12.014 1.893 1.00 44.19 82 GLY A CA 1
ATOM 617 C C . GLY A 1 82 ? 26.995 11.188 0.905 1.00 44.19 82 GLY A C 1
ATOM 618 O O . GLY A 1 82 ? 26.087 10.466 1.305 1.00 44.19 82 GLY A O 1
ATOM 619 N N . GLU A 1 83 ? 27.308 11.277 -0.384 1.00 51.00 83 GLU A N 1
ATOM 620 C CA . GLU A 1 83 ? 26.793 10.315 -1.351 1.00 51.00 83 GLU A CA 1
ATOM 621 C C . GLU A 1 83 ? 27.425 8.950 -1.049 1.00 51.00 83 GLU A C 1
ATOM 623 O O . GLU A 1 83 ? 28.628 8.756 -1.222 1.00 51.00 83 GLU A O 1
ATOM 628 N N . VAL A 1 84 ? 26.629 8.011 -0.530 1.00 51.53 84 VAL A N 1
ATOM 629 C CA . VAL A 1 84 ? 27.004 6.592 -0.560 1.00 51.53 84 VAL A CA 1
ATOM 630 C C . VAL A 1 84 ? 27.304 6.280 -2.029 1.00 51.53 84 VAL A C 1
ATOM 632 O O . VAL A 1 84 ? 26.432 6.579 -2.853 1.00 51.53 84 VAL A O 1
ATOM 635 N N . PRO A 1 85 ? 28.493 5.758 -2.390 1.00 54.97 85 PRO A N 1
ATOM 636 C CA . PRO A 1 85 ? 28.810 5.487 -3.784 1.00 54.97 85 PRO A CA 1
ATOM 637 C C . PRO A 1 85 ? 27.717 4.586 -4.357 1.00 54.97 85 PRO A C 1
ATOM 639 O O . PRO A 1 85 ? 27.457 3.499 -3.844 1.00 54.97 85 PRO A O 1
ATOM 642 N N . GLN A 1 86 ? 27.012 5.085 -5.369 1.00 68.06 86 GLN A N 1
ATOM 643 C CA . GLN A 1 86 ? 26.048 4.286 -6.108 1.00 68.06 86 GLN A CA 1
ATOM 644 C C . GLN A 1 86 ? 26.798 3.587 -7.230 1.00 68.06 86 GLN A C 1
ATOM 646 O O . GLN A 1 86 ? 27.663 4.189 -7.852 1.00 68.06 86 GLN A O 1
ATOM 651 N N . TYR A 1 87 ? 26.488 2.331 -7.497 1.00 71.94 87 TYR A N 1
ATOM 652 C CA . TYR A 1 87 ? 27.145 1.550 -8.532 1.00 71.94 87 TYR A CA 1
ATOM 653 C C . TYR A 1 87 ? 26.214 1.405 -9.738 1.00 71.94 87 TYR A C 1
ATOM 655 O O . TYR A 1 87 ? 24.993 1.325 -9.585 1.00 71.94 87 TYR A O 1
ATOM 663 N N . ALA A 1 88 ? 26.775 1.390 -10.942 1.00 77.12 88 ALA A N 1
ATOM 664 C CA . ALA A 1 88 ? 26.049 1.148 -12.185 1.00 77.12 88 ALA A CA 1
ATOM 665 C C . ALA A 1 88 ? 26.765 0.079 -13.011 1.00 77.12 88 ALA A C 1
ATOM 667 O O . ALA A 1 88 ? 27.994 0.018 -13.015 1.00 77.12 88 ALA A O 1
ATOM 668 N N . CYS A 1 89 ? 25.992 -0.719 -13.748 1.00 79.94 89 CYS A N 1
ATOM 669 C CA . CYS A 1 89 ? 26.547 -1.655 -14.719 1.00 79.94 89 CYS A CA 1
ATOM 670 C C . CYS A 1 89 ? 27.086 -0.881 -15.918 1.00 79.94 89 CYS A C 1
ATOM 672 O O . CYS A 1 89 ? 26.341 -0.119 -16.545 1.00 79.94 89 CYS A O 1
ATOM 674 N N . LYS A 1 90 ? 28.363 -1.071 -16.250 1.00 83.31 90 LYS A N 1
ATOM 675 C CA . LYS A 1 90 ? 28.982 -0.426 -17.408 1.00 83.31 90 LYS A CA 1
ATOM 676 C C . LYS A 1 90 ? 29.778 -1.397 -18.263 1.00 83.31 90 LYS A C 1
ATOM 678 O O . LYS A 1 90 ? 30.412 -2.306 -17.746 1.00 83.31 90 LYS A O 1
ATOM 683 N N . VAL A 1 91 ? 29.775 -1.152 -19.570 1.00 80.56 91 VAL A N 1
ATOM 684 C CA . VAL A 1 91 ? 30.660 -1.794 -20.549 1.00 80.56 91 VAL A CA 1
A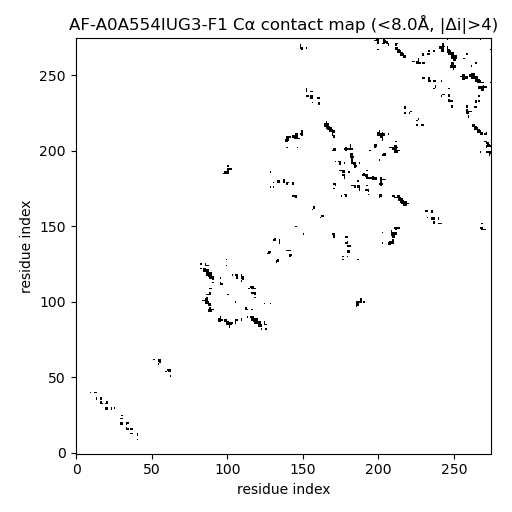TOM 685 C C . VAL A 1 91 ? 31.478 -0.688 -21.195 1.00 80.56 91 VAL A C 1
ATOM 687 O O . VAL A 1 91 ? 30.913 0.279 -21.703 1.00 80.56 91 VAL A O 1
ATOM 690 N N . ASP A 1 92 ? 32.805 -0.796 -21.129 1.00 85.81 92 ASP A N 1
ATOM 691 C CA . ASP A 1 92 ? 33.740 0.196 -21.680 1.00 85.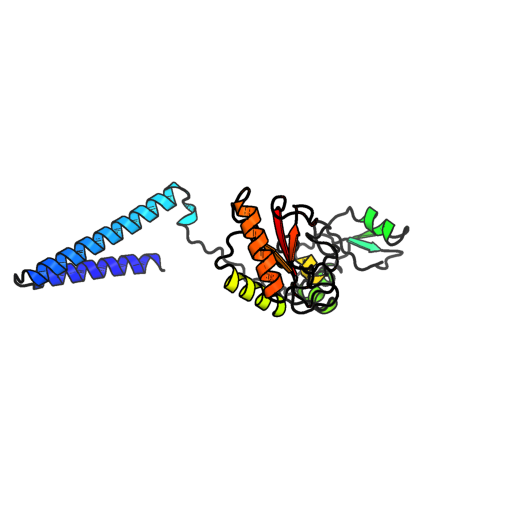81 92 ASP A CA 1
ATOM 692 C C . ASP A 1 92 ? 33.431 1.641 -21.208 1.00 85.81 92 ASP A C 1
ATOM 694 O O . ASP A 1 92 ? 33.509 2.607 -21.965 1.00 85.81 92 ASP A O 1
ATOM 698 N N . GLY A 1 93 ? 33.022 1.789 -19.940 1.00 72.69 93 GLY A N 1
ATOM 699 C CA . GLY A 1 93 ? 32.677 3.074 -19.320 1.00 72.69 93 GLY A CA 1
ATOM 700 C C . GLY A 1 93 ? 31.272 3.612 -19.639 1.00 72.69 93 GLY A C 1
ATOM 701 O O . GLY A 1 93 ? 30.853 4.600 -19.027 1.00 72.69 93 GLY A O 1
ATOM 702 N N . ALA A 1 94 ? 30.514 2.969 -20.533 1.00 75.00 94 ALA A N 1
ATOM 703 C CA . ALA A 1 94 ? 29.138 3.334 -20.869 1.00 75.00 94 ALA A CA 1
ATOM 704 C C . ALA A 1 94 ? 28.125 2.539 -20.034 1.00 75.00 94 ALA A C 1
ATOM 706 O O . ALA A 1 94 ? 28.264 1.331 -19.872 1.00 75.00 94 ALA A O 1
ATOM 707 N N . ALA A 1 95 ? 27.088 3.207 -19.515 1.00 71.88 95 ALA A N 1
ATOM 708 C CA . ALA A 1 95 ? 26.046 2.552 -18.724 1.00 71.88 95 ALA A CA 1
ATOM 709 C C . ALA A 1 95 ? 25.236 1.562 -19.572 1.00 71.88 95 ALA A C 1
ATOM 711 O O . ALA A 1 95 ? 24.752 1.914 -20.649 1.00 71.88 95 ALA A O 1
ATOM 712 N N . VAL A 1 96 ? 25.047 0.351 -19.051 1.00 66.12 96 VAL A N 1
ATOM 713 C CA . VAL A 1 96 ? 24.211 -0.687 -19.655 1.00 66.12 96 VAL A CA 1
ATOM 714 C C . VAL A 1 96 ? 22.996 -0.907 -18.761 1.00 66.12 96 VAL A C 1
ATOM 716 O O . VAL A 1 96 ? 23.109 -1.352 -17.620 1.00 66.12 96 VAL A O 1
ATOM 719 N N . GLY A 1 97 ? 21.818 -0.565 -19.281 1.00 64.62 97 GLY A N 1
ATOM 720 C CA . GLY A 1 97 ? 20.562 -0.600 -18.532 1.00 64.62 97 GLY A CA 1
ATOM 721 C C . GLY A 1 97 ? 20.322 0.629 -17.642 1.00 64.62 97 GLY A C 1
ATOM 722 O O . GLY A 1 97 ? 21.027 1.635 -17.705 1.00 64.62 97 GLY A O 1
ATOM 723 N N . ASP A 1 98 ? 19.271 0.541 -16.825 1.00 60.00 98 ASP A N 1
ATOM 724 C CA . ASP A 1 98 ? 18.759 1.624 -15.968 1.00 60.00 98 ASP A CA 1
ATOM 725 C C . ASP A 1 98 ? 18.979 1.363 -14.459 1.00 60.00 98 ASP A C 1
ATOM 727 O O . ASP A 1 98 ? 18.423 2.062 -13.613 1.00 60.00 98 ASP A O 1
ATOM 731 N N . SER A 1 99 ? 19.759 0.344 -14.094 1.00 60.47 99 SER A N 1
ATOM 732 C CA . SER A 1 99 ? 19.888 -0.139 -12.713 1.00 60.47 99 SER A CA 1
ATOM 733 C C . SER A 1 99 ? 20.998 0.562 -11.920 1.00 60.47 99 SER A C 1
ATOM 735 O O . SER A 1 99 ? 22.150 0.597 -12.354 1.00 60.47 99 SER A O 1
ATOM 737 N N . CYS A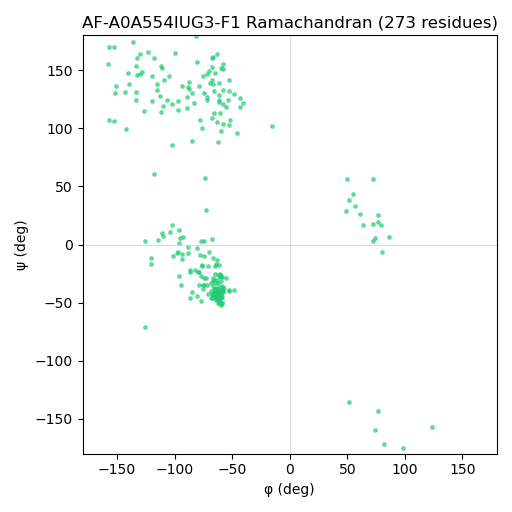 1 100 ? 20.639 1.094 -10.746 1.00 66.06 100 CYS A N 1
ATOM 738 C CA . CYS A 1 100 ? 21.528 1.752 -9.790 1.00 66.06 100 CYS A CA 1
ATOM 739 C C . CYS A 1 100 ? 21.579 0.929 -8.490 1.00 66.06 100 CYS A C 1
ATOM 741 O O . CYS A 1 100 ? 20.548 0.537 -7.950 1.00 66.06 100 CYS A O 1
ATOM 743 N N . PHE A 1 101 ? 22.766 0.669 -7.953 1.00 65.19 101 PHE A N 1
ATOM 744 C CA . PHE A 1 101 ? 22.933 -0.192 -6.779 1.00 65.19 101 PHE A CA 1
ATOM 745 C C . PHE A 1 101 ? 23.577 0.581 -5.635 1.00 65.19 101 PHE A C 1
ATOM 747 O O . PHE A 1 101 ? 24.408 1.454 -5.861 1.00 65.19 101 PHE A O 1
ATOM 754 N N . LYS A 1 102 ? 23.191 0.277 -4.393 1.00 57.94 102 LYS A N 1
ATOM 755 C CA . LYS A 1 102 ? 23.787 0.892 -3.191 1.00 57.94 102 LYS A CA 1
ATOM 756 C C . LYS A 1 102 ? 24.899 0.041 -2.571 1.00 57.94 102 LYS A C 1
ATOM 758 O O . LYS A 1 102 ? 25.433 0.412 -1.532 1.00 57.94 102 LYS A O 1
ATOM 763 N N . THR A 1 103 ? 25.207 -1.104 -3.176 1.00 58.28 103 THR A N 1
ATOM 764 C CA . THR A 1 103 ? 26.133 -2.111 -2.652 1.00 58.28 103 THR A CA 1
ATOM 765 C C . THR A 1 103 ? 27.088 -2.572 -3.745 1.00 58.28 103 THR A C 1
ATOM 767 O O . THR A 1 103 ? 26.726 -2.578 -4.921 1.00 58.28 103 THR A O 1
ATOM 770 N N . GLU A 1 104 ? 28.269 -3.027 -3.334 1.00 56.94 104 GLU A N 1
ATOM 771 C CA . GLU A 1 104 ? 29.285 -3.639 -4.204 1.00 56.94 104 GLU A CA 1
ATOM 772 C C . GLU A 1 104 ? 28.800 -4.962 -4.841 1.00 56.94 104 GLU A C 1
ATOM 774 O O . GLU A 1 104 ? 29.320 -5.375 -5.870 1.00 56.94 104 GLU A O 1
ATOM 779 N N . ASP A 1 105 ? 27.734 -5.579 -4.308 1.00 62.19 105 ASP A N 1
ATOM 780 C CA . ASP A 1 105 ? 27.136 -6.841 -4.788 1.00 62.19 105 ASP A CA 1
ATOM 781 C C . ASP A 1 105 ? 26.346 -6.736 -6.120 1.00 62.19 105 ASP A C 1
ATOM 783 O O . ASP A 1 105 ? 25.388 -7.482 -6.346 1.00 62.19 105 ASP A O 1
ATOM 787 N N . CYS A 1 106 ? 26.696 -5.815 -7.028 1.00 66.44 106 CYS A N 1
ATOM 788 C CA . CYS A 1 106 ? 25.975 -5.651 -8.299 1.00 66.44 106 CYS A CA 1
ATOM 789 C C . CYS A 1 106 ? 26.481 -6.527 -9.460 1.00 66.44 106 CYS A C 1
ATOM 791 O O . CYS A 1 106 ? 25.802 -6.647 -10.484 1.00 66.44 106 CYS A O 1
ATOM 793 N N . ASP A 1 107 ? 27.594 -7.241 -9.272 1.00 67.25 107 ASP A N 1
ATOM 794 C CA . ASP A 1 107 ? 28.229 -8.090 -10.293 1.00 67.25 107 ASP A CA 1
ATOM 795 C C . ASP A 1 107 ? 27.312 -9.195 -10.843 1.00 67.25 107 ASP A C 1
ATOM 797 O O . ASP A 1 107 ? 27.279 -9.443 -12.053 1.00 67.25 107 ASP A O 1
ATOM 801 N N . GLY A 1 108 ? 26.509 -9.829 -9.981 1.00 68.44 108 GLY A N 1
ATOM 802 C CA . GLY A 1 108 ? 25.569 -10.875 -10.401 1.00 68.44 108 GLY A CA 1
ATOM 803 C C . GLY A 1 108 ? 24.445 -10.348 -11.298 1.00 68.44 108 GLY A C 1
ATOM 804 O O . GLY A 1 108 ? 23.981 -11.049 -12.197 1.00 68.44 108 GLY A O 1
ATOM 805 N N . VAL A 1 109 ? 24.031 -9.094 -11.092 1.00 69.06 109 VAL A N 1
ATOM 806 C CA . VAL A 1 109 ? 23.001 -8.442 -11.910 1.00 69.06 109 VAL A CA 1
ATOM 807 C C . VAL A 1 109 ? 23.606 -7.930 -13.213 1.00 69.06 109 VAL A C 1
ATOM 809 O O . VAL A 1 109 ? 23.034 -8.172 -14.275 1.00 69.06 109 VAL A O 1
ATOM 812 N N . CYS A 1 110 ? 24.781 -7.298 -13.163 1.00 74.12 110 CYS A N 1
ATOM 813 C CA . CYS A 1 110 ? 25.458 -6.795 -14.358 1.00 74.12 110 CYS A CA 1
ATOM 814 C C . CYS A 1 110 ? 25.772 -7.914 -15.353 1.00 74.12 110 CYS A C 1
ATOM 816 O O . CYS A 1 110 ? 25.429 -7.783 -16.527 1.00 74.12 110 CYS A O 1
ATOM 818 N N . SER A 1 111 ? 26.263 -9.059 -14.869 1.00 75.19 111 SER A N 1
ATOM 819 C CA . SER A 1 111 ? 26.558 -10.234 -15.703 1.00 75.19 111 SER A CA 1
ATOM 820 C C . SER A 1 111 ? 25.329 -10.801 -16.428 1.00 75.19 111 SER A C 1
ATOM 822 O O . SER A 1 111 ? 25.463 -11.449 -17.464 1.00 75.19 111 SER A O 1
ATOM 824 N N . SER A 1 112 ? 24.122 -10.573 -15.894 1.00 73.31 112 SER A N 1
ATOM 825 C CA . SER A 1 112 ? 22.863 -10.994 -16.527 1.00 73.31 112 SER A CA 1
ATOM 826 C C . SER A 1 112 ? 22.366 -10.029 -17.611 1.00 73.31 112 SER A C 1
ATOM 828 O O . SER A 1 112 ? 21.583 -10.432 -18.469 1.00 73.31 112 SER A O 1
ATOM 830 N N . LEU A 1 113 ? 22.813 -8.768 -17.574 1.00 71.88 113 LEU A N 1
ATOM 831 C CA . LEU A 1 113 ? 22.486 -7.741 -18.567 1.00 71.88 113 LEU A CA 1
ATOM 832 C C . LEU A 1 113 ? 23.453 -7.789 -19.751 1.00 71.88 113 LEU A C 1
ATOM 834 O O . LEU A 1 113 ? 23.020 -7.746 -20.900 1.00 71.88 113 LEU A O 1
ATOM 838 N N . ASP A 1 114 ? 24.748 -7.888 -19.461 1.00 79.00 114 ASP A N 1
ATOM 839 C CA . ASP A 1 114 ? 25.810 -8.085 -20.440 1.00 79.00 114 ASP A CA 1
ATOM 840 C C . ASP A 1 114 ? 26.973 -8.823 -19.752 1.00 79.00 114 ASP A C 1
ATOM 842 O O . ASP A 1 114 ? 27.414 -8.399 -18.683 1.00 79.00 114 ASP A O 1
ATOM 846 N N . PRO A 1 115 ? 27.510 -9.910 -20.332 1.00 81.38 115 PRO A N 1
ATOM 847 C CA . PRO A 1 115 ? 28.614 -10.664 -19.731 1.00 81.38 115 PRO A CA 1
ATOM 848 C C . PRO A 1 115 ? 29.918 -9.858 -19.581 1.00 81.38 115 PRO A C 1
ATOM 850 O O . PRO A 1 115 ? 30.835 -10.310 -18.899 1.00 81.38 115 PRO A O 1
ATOM 853 N N . ARG A 1 116 ? 30.031 -8.692 -20.226 1.00 84.88 116 ARG A N 1
ATOM 854 C CA . ARG A 1 116 ? 31.157 -7.755 -20.110 1.00 84.88 116 ARG A CA 1
ATOM 855 C C . ARG A 1 116 ? 30.887 -6.626 -19.113 1.00 84.88 116 ARG A C 1
ATOM 857 O O . ARG A 1 116 ? 31.785 -5.814 -18.898 1.00 84.88 116 ARG A O 1
ATOM 864 N N . ALA A 1 117 ? 29.674 -6.518 -18.566 1.00 83.44 117 ALA A N 1
ATOM 865 C CA . ALA A 1 117 ? 29.324 -5.416 -17.683 1.00 83.44 117 ALA A CA 1
ATOM 866 C C . ALA A 1 117 ? 29.955 -5.581 -16.298 1.00 83.44 117 ALA A C 1
ATOM 868 O O . ALA A 1 117 ? 29.803 -6.619 -15.656 1.00 83.44 117 ALA A O 1
ATOM 869 N N . THR A 1 118 ? 30.603 -4.524 -15.817 1.00 80.94 118 THR A N 1
ATOM 870 C CA . THR A 1 118 ? 31.200 -4.452 -14.480 1.00 80.94 118 THR A CA 1
ATOM 871 C C . THR A 1 118 ? 30.450 -3.465 -13.592 1.00 80.94 118 THR A C 1
ATOM 873 O O . THR A 1 118 ? 29.834 -2.505 -14.071 1.00 80.94 118 THR A O 1
ATOM 876 N N . CYS A 1 119 ? 30.489 -3.713 -12.282 1.00 79.50 119 CYS A N 1
ATOM 877 C CA . CYS A 1 119 ? 29.948 -2.825 -11.263 1.00 79.50 119 CYS A CA 1
ATOM 878 C C . CYS A 1 119 ? 30.912 -1.645 -11.029 1.00 79.50 119 CYS A C 1
ATOM 880 O O . CYS A 1 119 ? 31.978 -1.818 -10.442 1.00 79.50 119 CYS A O 1
ATOM 882 N N . GLU A 1 120 ? 30.571 -0.434 -11.487 1.00 75.06 120 GLU A N 1
ATOM 883 C CA . GLU A 1 120 ? 31.411 0.760 -11.286 1.00 75.06 120 GLU A CA 1
ATOM 884 C C . GLU A 1 120 ? 30.729 1.817 -10.405 1.00 75.06 120 GLU A C 1
ATOM 886 O O . GLU A 1 120 ? 29.555 2.124 -10.638 1.00 75.06 120 GLU A O 1
ATOM 891 N N . PRO A 1 121 ? 31.452 2.460 -9.464 1.00 67.69 121 PRO A N 1
ATOM 892 C CA . PRO A 1 121 ? 30.911 3.569 -8.686 1.00 67.69 121 PRO A CA 1
ATOM 893 C C . PRO A 1 121 ? 30.636 4.793 -9.578 1.00 67.69 121 PRO A C 1
ATOM 895 O O . PRO A 1 121 ? 31.430 5.166 -10.445 1.00 67.69 121 PRO A O 1
ATOM 898 N N . THR A 1 122 ? 29.504 5.461 -9.369 1.00 64.75 122 THR A N 1
ATOM 899 C CA . THR A 1 122 ? 29.095 6.666 -10.088 1.00 64.75 122 THR A CA 1
ATOM 900 C C . THR A 1 122 ? 28.211 7.590 -9.239 1.00 64.75 122 THR A C 1
ATOM 902 O O . THR A 1 122 ? 27.259 7.169 -8.590 1.00 64.75 122 THR A O 1
ATOM 905 N N . ILE A 1 123 ? 28.506 8.890 -9.314 1.00 53.56 123 ILE A N 1
ATOM 906 C CA . ILE A 1 123 ? 27.749 10.002 -8.698 1.00 53.56 123 ILE A CA 1
ATOM 907 C C . ILE A 1 123 ? 26.455 10.308 -9.486 1.00 53.56 123 ILE A C 1
ATOM 909 O O . ILE A 1 123 ? 25.521 10.956 -9.025 1.00 53.56 123 ILE A O 1
ATOM 913 N N . THR A 1 124 ? 26.359 9.836 -10.732 1.00 56.53 124 THR A N 1
ATOM 914 C CA . THR A 1 124 ? 25.235 10.196 -11.618 1.00 56.53 124 THR A CA 1
ATOM 915 C C . THR A 1 124 ? 23.935 9.450 -11.319 1.00 56.53 124 THR A C 1
ATOM 917 O O . THR A 1 124 ? 22.886 9.810 -11.858 1.00 56.53 124 THR A O 1
ATOM 920 N N . CYS A 1 125 ? 23.961 8.435 -10.453 1.00 57.62 125 CYS A N 1
ATOM 921 C CA . CYS A 1 125 ? 22.768 7.663 -10.123 1.00 57.62 125 CYS A CA 1
ATOM 922 C C . CYS A 1 125 ? 21.855 8.367 -9.097 1.00 57.62 125 CYS A C 1
ATOM 924 O O . CYS A 1 125 ? 20.640 8.159 -9.138 1.00 57.62 125 CYS A O 1
ATOM 926 N N . GLY A 1 126 ? 22.379 9.287 -8.271 1.00 54.28 126 GLY A N 1
ATOM 927 C CA . GLY A 1 126 ? 21.583 10.039 -7.290 1.00 54.28 126 GLY A CA 1
ATOM 928 C C . GLY A 1 126 ? 20.415 10.819 -7.909 1.00 54.28 126 GLY A C 1
ATOM 929 O O . GLY A 1 126 ? 19.318 10.827 -7.358 1.00 54.28 126 GLY A O 1
ATOM 930 N N . ALA A 1 127 ? 20.611 11.389 -9.103 1.00 56.41 127 ALA A N 1
ATOM 931 C CA . ALA A 1 127 ? 19.556 12.064 -9.864 1.00 56.41 127 ALA A CA 1
ATOM 932 C C . ALA A 1 127 ? 18.590 11.092 -10.571 1.00 56.41 127 ALA A C 1
ATOM 934 O O . ALA A 1 127 ? 17.433 11.433 -10.802 1.00 56.41 127 ALA A O 1
ATOM 935 N N . LYS A 1 128 ? 19.036 9.873 -10.913 1.00 66.12 128 LYS A N 1
ATOM 936 C CA . LYS A 1 128 ? 18.192 8.862 -11.576 1.00 66.12 128 LYS A CA 1
ATOM 937 C C . LYS A 1 128 ? 17.182 8.224 -10.629 1.00 66.12 128 LYS A C 1
ATOM 939 O O . LYS A 1 128 ? 16.126 7.811 -11.092 1.00 66.12 128 LYS A O 1
ATOM 944 N N . CYS A 1 129 ? 17.504 8.148 -9.339 1.00 76.38 129 CYS A N 1
ATOM 945 C CA . CYS A 1 129 ? 16.657 7.527 -8.322 1.00 76.38 129 CYS A CA 1
ATOM 946 C C . CYS A 1 129 ? 15.915 8.527 -7.423 1.00 76.38 129 CYS A C 1
ATOM 948 O O . CYS A 1 129 ? 15.322 8.126 -6.421 1.00 76.38 129 CYS A O 1
ATOM 950 N N . ASP A 1 130 ? 15.919 9.815 -7.780 1.00 82.75 130 ASP A N 1
ATOM 951 C CA . ASP A 1 130 ? 15.049 10.811 -7.160 1.00 82.75 130 ASP A CA 1
ATOM 952 C C . ASP A 1 130 ? 13.564 10.440 -7.395 1.00 82.75 130 ASP A C 1
ATOM 954 O O . ASP A 1 130 ? 13.155 10.280 -8.549 1.00 82.75 130 ASP A O 1
ATOM 958 N N . PRO A 1 131 ? 12.734 10.302 -6.341 1.00 86.00 131 PRO A N 1
ATOM 959 C CA . PRO A 1 131 ? 11.332 9.900 -6.462 1.00 86.00 131 PRO A CA 1
ATOM 960 C C . PRO A 1 131 ? 10.498 10.735 -7.438 1.00 86.00 131 PRO A C 1
ATOM 962 O O . PRO A 1 131 ? 9.679 10.183 -8.173 1.00 86.00 131 PRO A O 1
ATOM 965 N N . GLN A 1 132 ? 10.699 12.055 -7.466 1.00 89.25 132 GLN A N 1
ATOM 966 C CA . GLN A 1 132 ? 9.937 12.943 -8.342 1.00 89.25 132 GLN A CA 1
ATOM 967 C C . GLN A 1 132 ? 10.338 12.743 -9.809 1.00 89.25 132 GLN A C 1
ATOM 969 O O . GLN A 1 132 ? 9.473 12.644 -10.681 1.00 89.25 132 GLN A O 1
ATOM 974 N N . THR A 1 133 ? 11.636 12.614 -10.073 1.00 86.31 133 THR A N 1
ATOM 975 C CA . THR A 1 133 ? 12.190 12.309 -11.397 1.00 86.31 133 THR A CA 1
ATOM 976 C C . THR A 1 133 ? 11.740 10.931 -11.888 1.00 86.31 133 THR A C 1
ATOM 978 O O . THR A 1 133 ? 11.297 10.790 -13.030 1.00 86.31 133 THR A O 1
ATOM 981 N N . LEU A 1 134 ? 11.779 9.915 -11.021 1.00 87.38 134 LEU A N 1
ATOM 982 C CA . LEU A 1 134 ? 11.281 8.571 -11.319 1.00 87.38 134 LEU A CA 1
ATOM 983 C C . LEU A 1 134 ? 9.791 8.580 -11.658 1.00 87.38 134 LEU A C 1
ATOM 985 O O . LEU A 1 134 ? 9.383 7.947 -12.632 1.00 87.38 134 LEU A O 1
ATOM 989 N N . ALA A 1 135 ? 8.990 9.324 -10.893 1.00 92.50 135 ALA A N 1
ATOM 990 C CA . ALA A 1 135 ? 7.559 9.420 -11.125 1.00 92.50 135 ALA A CA 1
ATOM 991 C C . ALA A 1 135 ? 7.232 10.084 -12.468 1.00 92.50 135 ALA A C 1
ATOM 993 O O . ALA A 1 135 ? 6.371 9.600 -13.203 1.00 92.50 135 ALA A O 1
ATOM 994 N N . GLN A 1 136 ? 7.962 11.145 -12.827 1.00 91.06 136 GLN A N 1
ATOM 995 C CA . GLN A 1 136 ? 7.850 11.783 -14.140 1.00 91.06 136 GLN A CA 1
ATOM 996 C C . GLN A 1 136 ? 8.254 10.826 -15.269 1.00 91.06 136 GLN A C 1
ATOM 998 O O . GLN A 1 136 ? 7.513 10.687 -16.241 1.00 91.06 136 GLN A O 1
ATOM 1003 N N . LYS A 1 137 ? 9.387 10.120 -15.130 1.00 89.44 137 LYS A N 1
ATOM 1004 C CA . LYS A 1 137 ? 9.890 9.168 -16.137 1.00 89.44 137 LYS A CA 1
ATOM 1005 C C . LYS A 1 137 ? 8.926 8.001 -16.365 1.00 89.44 137 LYS A C 1
ATOM 1007 O O . LYS A 1 137 ? 8.695 7.613 -17.506 1.00 89.44 137 LYS A O 1
ATOM 1012 N N . ASN A 1 138 ? 8.375 7.435 -15.293 1.00 89.56 138 ASN A N 1
ATOM 1013 C CA . ASN A 1 138 ? 7.522 6.243 -15.354 1.00 89.56 138 ASN A CA 1
ATOM 1014 C C . ASN A 1 138 ? 6.020 6.560 -15.406 1.00 89.56 138 ASN A C 1
ATOM 1016 O O . ASN A 1 138 ? 5.199 5.635 -15.379 1.00 89.56 138 ASN A O 1
ATOM 1020 N N . ASN A 1 139 ? 5.662 7.846 -15.501 1.00 93.62 139 ASN A N 1
ATOM 1021 C CA . ASN A 1 139 ? 4.287 8.335 -15.509 1.00 93.62 139 ASN A CA 1
ATOM 1022 C C . ASN A 1 139 ? 3.463 7.751 -14.347 1.00 93.62 139 ASN A C 1
ATOM 1024 O O . ASN A 1 139 ? 2.453 7.078 -14.557 1.00 93.62 139 ASN A O 1
ATOM 1028 N N . THR A 1 140 ? 3.940 7.947 -13.120 1.00 94.00 140 THR A N 1
ATOM 1029 C CA . THR A 1 140 ? 3.268 7.521 -11.883 1.00 94.00 140 THR A CA 1
ATOM 1030 C C . THR A 1 140 ? 2.931 8.732 -11.016 1.00 94.00 140 THR A C 1
ATOM 1032 O O . THR A 1 140 ? 3.536 9.795 -11.148 1.00 94.00 140 THR A O 1
ATOM 1035 N N . ALA A 1 141 ? 1.996 8.579 -10.079 1.00 94.94 141 ALA A N 1
ATOM 1036 C CA . ALA A 1 141 ? 1.632 9.660 -9.170 1.00 94.94 141 ALA A CA 1
ATOM 1037 C C . ALA A 1 141 ? 2.773 10.011 -8.200 1.00 94.94 141 ALA A C 1
ATOM 1039 O O . ALA A 1 141 ? 3.446 9.126 -7.669 1.00 94.94 141 ALA A O 1
ATOM 1040 N N . TYR A 1 142 ? 2.940 11.309 -7.932 1.00 93.50 142 TYR A N 1
ATOM 1041 C CA . TYR A 1 142 ? 3.847 11.838 -6.916 1.00 93.50 142 TYR A CA 1
ATOM 1042 C C . TYR A 1 142 ? 3.138 12.909 -6.064 1.00 93.50 142 TYR A C 1
ATOM 1044 O O . TYR A 1 142 ? 2.520 13.814 -6.636 1.00 93.50 142 TYR A O 1
ATOM 1052 N N . PRO A 1 143 ? 3.213 12.843 -4.719 1.00 95.75 143 PRO A N 1
ATOM 1053 C CA . PRO A 1 143 ? 3.735 11.719 -3.929 1.00 95.75 143 PRO A CA 1
ATOM 1054 C C . PRO A 1 143 ? 2.901 10.439 -4.128 1.00 95.75 143 PRO A C 1
ATOM 1056 O O . PRO A 1 143 ? 1.773 10.504 -4.628 1.00 95.75 143 PRO A O 1
ATOM 1059 N N . ALA A 1 144 ? 3.456 9.282 -3.743 1.00 95.38 144 ALA A N 1
ATOM 1060 C CA . ALA A 1 144 ? 2.736 8.008 -3.776 1.00 95.38 144 ALA A CA 1
ATOM 1061 C C . ALA A 1 144 ? 1.391 8.119 -3.037 1.00 95.38 144 ALA A C 1
ATOM 1063 O O . ALA A 1 144 ? 1.306 8.668 -1.936 1.00 95.38 144 ALA A O 1
ATOM 1064 N N . ARG A 1 145 ? 0.328 7.635 -3.682 1.00 96.56 145 ARG A N 1
ATOM 1065 C CA . ARG A 1 145 ? -1.058 7.762 -3.224 1.00 96.56 145 ARG A CA 1
ATOM 1066 C C . ARG A 1 145 ? -1.930 6.675 -3.839 1.00 96.56 145 ARG A C 1
ATOM 1068 O O . ARG A 1 145 ? -1.525 6.012 -4.792 1.00 96.56 145 ARG A O 1
ATOM 1075 N N . ASN A 1 146 ? -3.154 6.557 -3.342 1.00 97.88 146 ASN A N 1
ATOM 1076 C CA . ASN A 1 146 ? -4.185 5.734 -3.968 1.00 97.88 146 ASN A CA 1
ATOM 1077 C C . ASN A 1 146 ? -4.784 6.474 -5.156 1.00 97.88 146 ASN A C 1
ATOM 1079 O O . ASN A 1 146 ? -5.133 7.651 -5.021 1.00 97.88 146 ASN A O 1
ATOM 1083 N N . SER A 1 147 ? -4.976 5.766 -6.265 1.00 97.50 147 SER A N 1
ATOM 1084 C CA . SER A 1 147 ? -5.769 6.277 -7.381 1.00 97.50 147 SER A CA 1
ATOM 1085 C C . SER A 1 147 ? -7.192 6.620 -6.932 1.00 97.50 147 SER A C 1
ATOM 1087 O O . SER A 1 147 ? -7.743 6.010 -6.011 1.00 97.50 147 SER A O 1
ATOM 1089 N N . SER A 1 148 ? -7.801 7.592 -7.603 1.00 96.56 148 SER A N 1
ATOM 1090 C CA . SER A 1 148 ? -9.211 7.956 -7.427 1.00 96.56 148 SER A CA 1
ATOM 1091 C C . SER A 1 148 ? -10.142 6.746 -7.569 1.00 96.56 148 SER A C 1
ATOM 1093 O O . SER A 1 148 ? -11.075 6.572 -6.786 1.00 96.56 148 SER A O 1
ATOM 1095 N N . GLU A 1 149 ? -9.839 5.857 -8.513 1.00 96.00 149 GLU A N 1
ATOM 1096 C CA . GLU A 1 149 ? -10.568 4.611 -8.717 1.00 96.00 149 GLU A CA 1
ATOM 1097 C C . GLU A 1 149 ? -10.490 3.685 -7.496 1.00 96.00 149 GLU A C 1
ATOM 1099 O O . GLU A 1 149 ? -11.521 3.246 -6.981 1.00 96.00 149 GLU A O 1
ATOM 1104 N N . LEU A 1 150 ? -9.282 3.438 -6.977 1.00 97.50 150 LEU A N 1
ATOM 1105 C CA . LEU A 1 150 ? -9.100 2.623 -5.780 1.00 97.50 150 LEU A CA 1
ATOM 1106 C C . LEU A 1 150 ? -9.805 3.246 -4.569 1.00 97.50 150 LEU A C 1
ATOM 1108 O O . LEU A 1 150 ? -10.439 2.527 -3.800 1.00 97.50 150 LEU A O 1
ATOM 1112 N N . GLN A 1 151 ? -9.753 4.572 -4.409 1.00 97.56 151 GLN A N 1
ATOM 1113 C CA . GLN A 1 151 ? -10.460 5.263 -3.324 1.00 97.56 151 GLN A CA 1
ATOM 1114 C C . GLN A 1 151 ? -11.977 5.032 -3.385 1.00 97.56 151 GLN A C 1
ATOM 1116 O O . GLN A 1 151 ? -12.589 4.768 -2.348 1.00 97.56 151 GLN A O 1
ATOM 1121 N N . ASN A 1 152 ? -12.573 5.052 -4.581 1.00 97.12 152 ASN A N 1
ATOM 1122 C CA . ASN A 1 152 ? -13.996 4.760 -4.768 1.00 97.12 152 ASN A CA 1
ATOM 1123 C C . ASN A 1 152 ? -14.337 3.316 -4.378 1.00 97.12 152 ASN A C 1
ATOM 1125 O O . ASN A 1 152 ? -15.297 3.088 -3.637 1.00 97.12 152 ASN A O 1
ATOM 1129 N N . VAL A 1 153 ? -13.524 2.345 -4.813 1.00 97.00 153 VAL A N 1
ATOM 1130 C CA . VAL A 1 153 ? -13.703 0.931 -4.445 1.00 97.00 153 VAL A CA 1
ATOM 1131 C C . VAL A 1 153 ? -13.581 0.750 -2.930 1.00 97.00 153 VAL A C 1
ATOM 1133 O O . VAL A 1 153 ? -14.472 0.177 -2.304 1.00 97.00 153 VAL A O 1
ATOM 1136 N N . MET A 1 154 ? -12.533 1.298 -2.312 1.00 96.94 154 MET A N 1
ATOM 1137 C CA . MET A 1 154 ? -12.305 1.213 -0.866 1.00 96.94 154 MET A CA 1
ATOM 1138 C C . MET A 1 154 ? -13.441 1.855 -0.058 1.00 96.94 154 MET A C 1
ATOM 1140 O O . MET A 1 154 ? -13.887 1.279 0.937 1.00 96.94 154 MET A O 1
ATOM 1144 N N . GLY A 1 155 ? -13.919 3.028 -0.482 1.00 97.00 155 GLY A N 1
ATOM 1145 C CA . GLY A 1 155 ? -15.034 3.727 0.155 1.00 97.00 155 GLY A CA 1
ATOM 1146 C C . GLY A 1 155 ? -16.339 2.939 0.060 1.00 97.00 155 GLY A C 1
ATOM 1147 O O . GLY A 1 155 ? -17.048 2.793 1.055 1.00 97.00 155 GLY A O 1
ATOM 1148 N N . CYS A 1 156 ? -16.624 2.353 -1.105 1.00 98.06 156 CYS A N 1
ATOM 1149 C CA . CYS A 1 156 ? -17.786 1.491 -1.295 1.00 98.06 156 CYS A CA 1
ATOM 1150 C C . CYS A 1 156 ? -17.709 0.216 -0.438 1.00 98.06 156 CYS A C 1
ATOM 1152 O O . CYS A 1 156 ? -18.696 -0.138 0.212 1.00 98.06 156 CYS A O 1
ATOM 1154 N N . ILE A 1 157 ? -16.545 -0.448 -0.376 1.00 97.25 157 ILE A N 1
ATOM 1155 C CA . ILE A 1 157 ? -16.350 -1.633 0.473 1.00 97.25 157 ILE A CA 1
ATOM 1156 C C . ILE A 1 157 ? -16.633 -1.262 1.925 1.00 97.25 157 ILE A C 1
ATOM 1158 O O . ILE A 1 157 ? -17.449 -1.921 2.564 1.00 97.25 157 ILE A O 1
ATOM 1162 N N . GLN A 1 158 ? -16.033 -0.177 2.422 1.00 95.75 158 GLN A N 1
ATOM 1163 C CA . GLN A 1 158 ? -16.262 0.312 3.782 1.00 95.75 158 GLN A CA 1
ATOM 1164 C C . GLN A 1 158 ? -17.742 0.639 4.040 1.00 95.75 158 GLN A C 1
ATOM 1166 O O . GLN A 1 158 ? -18.255 0.343 5.114 1.00 95.75 158 GLN A O 1
ATOM 1171 N N . GLY A 1 159 ? -18.463 1.184 3.057 1.00 96.81 159 GLY A N 1
ATOM 1172 C CA . GLY A 1 159 ? -19.908 1.402 3.163 1.00 96.81 159 GLY A CA 1
ATOM 1173 C C . GLY A 1 159 ? -20.721 0.107 3.296 1.00 96.81 159 GLY A C 1
ATOM 1174 O O . GLY A 1 159 ? -21.731 0.093 3.993 1.00 96.81 159 GLY A O 1
ATOM 1175 N N . LYS A 1 160 ? -20.281 -0.989 2.664 1.00 96.25 160 LYS A N 1
ATOM 1176 C CA . LYS A 1 160 ? -20.974 -2.290 2.689 1.00 96.25 160 LYS A CA 1
ATOM 1177 C C . LYS A 1 160 ? -20.623 -3.153 3.897 1.00 96.25 160 LYS A C 1
ATOM 1179 O O . LYS A 1 160 ? -21.504 -3.807 4.444 1.00 96.25 160 LYS A O 1
ATOM 1184 N N . VAL A 1 161 ? -19.350 -3.190 4.290 1.00 93.00 161 VAL A N 1
ATOM 1185 C CA . VAL A 1 161 ? -18.868 -4.060 5.381 1.00 93.00 161 VAL A CA 1
ATOM 1186 C C . VAL A 1 161 ? -18.746 -3.326 6.719 1.00 93.00 161 VAL A C 1
ATOM 1188 O O . VAL A 1 161 ? -18.495 -3.953 7.745 1.00 93.00 161 VAL A O 1
ATOM 1191 N N . GLY A 1 162 ? -18.939 -2.006 6.725 1.00 89.56 162 GLY A N 1
ATOM 1192 C CA . GLY A 1 162 ? -18.772 -1.160 7.898 1.00 89.56 162 GLY A CA 1
ATOM 1193 C C . GLY A 1 162 ? -17.301 -0.890 8.209 1.00 89.56 162 GLY A C 1
ATOM 1194 O O . GLY A 1 162 ? -16.470 -0.708 7.317 1.00 89.56 162 GLY A O 1
ATOM 1195 N N . SER A 1 163 ? -16.965 -0.833 9.500 1.00 85.31 163 SER A N 1
ATOM 1196 C CA . SER A 1 163 ? -15.571 -0.665 9.915 1.00 85.31 163 SER A CA 1
ATOM 1197 C C . SER A 1 163 ? -14.734 -1.843 9.416 1.00 85.31 163 SER A C 1
ATOM 1199 O O . SER A 1 163 ? -15.082 -2.999 9.647 1.00 85.31 163 SER A O 1
ATOM 1201 N N . ILE A 1 164 ? -13.624 -1.533 8.750 1.00 83.75 164 ILE A N 1
ATOM 1202 C CA . ILE A 1 164 ? -12.624 -2.500 8.289 1.00 83.75 164 ILE A CA 1
ATOM 1203 C C . ILE A 1 164 ? -11.457 -2.410 9.274 1.00 83.75 164 ILE A C 1
ATOM 1205 O O . ILE A 1 164 ? -10.550 -1.596 9.053 1.00 83.75 164 ILE A O 1
ATOM 1209 N N . PRO A 1 165 ? -11.501 -3.138 10.404 1.00 76.69 165 PRO A N 1
ATOM 1210 C CA . PRO A 1 165 ? -10.396 -3.143 11.344 1.00 76.69 165 PRO A CA 1
ATOM 1211 C C . PRO A 1 165 ? -9.181 -3.839 10.700 1.00 76.69 165 PRO A C 1
ATOM 1213 O O . PRO A 1 165 ? -9.321 -4.598 9.740 1.00 76.69 165 PRO A O 1
ATOM 1216 N N . GLY A 1 166 ? -7.981 -3.599 11.229 1.00 82.06 166 GLY A N 1
ATOM 1217 C CA . GLY A 1 166 ? -6.746 -4.222 10.740 1.00 82.06 166 GLY A CA 1
ATOM 1218 C C . GLY A 1 166 ? -5.932 -3.350 9.785 1.00 82.06 166 GLY A C 1
ATOM 1219 O O . GLY A 1 166 ? -6.219 -2.170 9.582 1.00 82.06 166 GLY A O 1
ATOM 1220 N N . SER A 1 167 ? -4.862 -3.933 9.247 1.00 88.25 167 SER A N 1
ATOM 1221 C CA . SER A 1 167 ? -3.934 -3.248 8.350 1.00 88.25 167 SER A CA 1
ATOM 1222 C C . SER A 1 167 ? -4.525 -3.076 6.952 1.00 88.25 167 SER A C 1
ATOM 1224 O O . SER A 1 167 ? -5.244 -3.947 6.460 1.00 88.25 167 SER A O 1
ATOM 1226 N N . LYS A 1 168 ? -4.196 -1.949 6.317 1.00 94.19 168 LYS A N 1
ATOM 1227 C CA . LYS A 1 168 ? -4.504 -1.652 4.916 1.00 94.19 168 LYS A CA 1
ATOM 1228 C C . LYS A 1 168 ? -3.201 -1.267 4.228 1.00 94.19 168 LYS A C 1
ATOM 1230 O O . LYS A 1 168 ? -2.626 -0.241 4.584 1.00 94.19 168 LYS A O 1
ATOM 1235 N N . PHE A 1 169 ? -2.754 -2.066 3.270 1.00 95.12 169 PHE A N 1
ATOM 1236 C CA . PHE A 1 169 ? -1.543 -1.789 2.492 1.00 95.12 169 PHE A CA 1
ATOM 1237 C C . PHE A 1 169 ? -1.945 -1.492 1.055 1.00 95.12 169 PHE A C 1
ATOM 1239 O O . PHE A 1 169 ? -2.726 -2.239 0.486 1.00 95.12 169 PHE A O 1
ATOM 1246 N N . THR A 1 170 ? -1.500 -0.370 0.492 1.00 96.50 170 THR A N 1
ATOM 1247 C CA . THR A 1 170 ? -1.984 0.108 -0.817 1.00 96.50 170 THR A CA 1
ATOM 1248 C C . THR A 1 170 ? -0.824 0.337 -1.764 1.00 96.50 170 THR A C 1
ATOM 1250 O O . THR A 1 170 ? -0.604 -0.454 -2.668 1.00 96.50 170 THR A O 1
ATOM 1253 N N . TYR A 1 171 ? -0.034 1.367 -1.507 1.00 95.69 171 TYR A N 1
ATOM 1254 C CA . TYR A 1 171 ? 1.302 1.531 -2.061 1.00 95.69 171 TYR A CA 1
ATOM 1255 C C . TYR A 1 171 ? 2.349 1.106 -1.024 1.00 95.69 171 TYR A C 1
ATOM 1257 O O . TYR A 1 171 ? 2.051 0.953 0.164 1.00 95.69 171 TYR A O 1
ATOM 1265 N N . ASP A 1 172 ? 3.576 0.907 -1.484 1.00 94.62 172 ASP A N 1
ATOM 1266 C CA . ASP A 1 172 ? 4.669 0.347 -0.698 1.00 94.62 172 ASP A CA 1
ATOM 1267 C C . ASP A 1 172 ? 5.347 1.428 0.148 1.00 94.62 172 ASP A C 1
ATOM 1269 O O . ASP A 1 172 ? 5.801 2.451 -0.367 1.00 94.62 172 ASP A O 1
ATOM 1273 N N . ILE A 1 173 ? 5.373 1.238 1.461 1.00 91.31 173 ILE A N 1
ATOM 1274 C CA . ILE A 1 173 ? 5.969 2.204 2.391 1.00 91.31 173 ILE A CA 1
ATOM 1275 C C . ILE A 1 173 ? 7.420 1.820 2.689 1.00 91.31 173 ILE A C 1
ATOM 1277 O O . ILE A 1 173 ? 8.268 2.705 2.813 1.00 91.31 173 ILE A O 1
ATOM 1281 N N . ASP A 1 174 ? 7.705 0.519 2.743 1.00 89.31 174 ASP A N 1
ATOM 1282 C CA . ASP A 1 174 ? 9.015 -0.016 3.110 1.00 89.31 174 ASP A CA 1
ATOM 1283 C C . ASP A 1 174 ? 9.999 0.063 1.935 1.00 89.31 174 ASP A C 1
ATOM 1285 O O . ASP A 1 174 ? 11.168 0.383 2.134 1.00 89.31 174 ASP A O 1
ATOM 1289 N N . HIS A 1 175 ? 9.508 -0.127 0.706 1.00 89.25 175 HIS A N 1
ATOM 1290 C CA . HIS A 1 175 ? 10.269 -0.018 -0.541 1.00 89.25 175 HIS A CA 1
ATOM 1291 C C . HIS A 1 175 ? 9.708 1.106 -1.421 1.00 89.25 175 HIS A C 1
ATOM 1293 O O . HIS A 1 175 ? 9.211 0.903 -2.532 1.00 89.25 175 HIS A O 1
ATOM 1299 N N . SER A 1 176 ? 9.735 2.330 -0.891 1.00 91.62 176 SER A N 1
ATOM 1300 C CA . SER A 1 176 ? 9.038 3.479 -1.487 1.00 91.62 176 SER A CA 1
ATOM 1301 C C . SER A 1 176 ? 9.459 3.809 -2.925 1.00 91.62 176 SER A C 1
ATOM 1303 O O . SER A 1 176 ? 8.635 4.315 -3.693 1.00 91.62 176 SER A O 1
ATOM 1305 N N . SER A 1 177 ? 10.704 3.501 -3.318 1.00 90.06 177 SER A N 1
ATOM 1306 C CA . SER A 1 177 ? 11.184 3.741 -4.684 1.00 90.06 177 SER A CA 1
ATOM 1307 C C . SER A 1 177 ? 10.439 2.876 -5.709 1.00 90.06 177 SER A C 1
ATOM 1309 O O . SER A 1 177 ? 10.168 3.332 -6.822 1.00 90.06 177 SER A O 1
ATOM 1311 N N . CYS A 1 178 ? 9.992 1.682 -5.302 1.00 93.50 178 CYS A N 1
ATOM 1312 C CA . CYS A 1 178 ? 9.242 0.747 -6.135 1.00 93.50 178 CYS A CA 1
ATOM 1313 C C . CYS A 1 178 ? 7.893 1.311 -6.608 1.00 93.50 178 CYS A C 1
ATOM 1315 O O . CYS A 1 178 ? 7.433 0.955 -7.695 1.00 93.50 178 CYS A O 1
ATOM 1317 N N . ASN A 1 179 ? 7.297 2.253 -5.867 1.00 95.94 179 ASN A N 1
ATOM 1318 C CA . ASN A 1 179 ? 6.075 2.944 -6.296 1.00 95.94 179 ASN A CA 1
ATOM 1319 C C . ASN A 1 179 ? 6.279 3.774 -7.566 1.00 95.94 179 ASN A C 1
ATOM 1321 O O . ASN A 1 179 ? 5.349 3.930 -8.353 1.00 95.94 179 ASN A O 1
ATOM 1325 N N . TYR A 1 180 ? 7.492 4.289 -7.770 1.00 95.12 180 TYR A N 1
ATOM 1326 C CA . TYR A 1 180 ? 7.829 5.175 -8.883 1.00 95.12 180 TYR A CA 1
ATOM 1327 C C . TYR A 1 180 ? 8.556 4.448 -10.015 1.00 95.12 180 TYR A C 1
ATOM 1329 O O . TYR A 1 180 ? 8.733 5.012 -11.089 1.00 95.12 180 TYR A O 1
ATOM 1337 N N . THR A 1 181 ? 8.975 3.198 -9.802 1.00 91.94 181 THR A N 1
ATOM 1338 C CA . THR A 1 181 ? 9.636 2.342 -10.805 1.00 91.94 181 THR A CA 1
ATOM 1339 C C . THR A 1 181 ? 8.764 1.171 -11.267 1.00 91.94 181 THR A C 1
ATOM 1341 O O . THR A 1 181 ? 9.244 0.274 -11.971 1.00 91.94 181 THR A O 1
ATOM 1344 N N . ARG A 1 182 ? 7.492 1.144 -10.845 1.00 93.44 182 ARG A N 1
ATOM 1345 C CA . ARG A 1 182 ? 6.544 0.045 -11.088 1.00 93.44 182 ARG A CA 1
ATOM 1346 C C . ARG A 1 182 ? 7.077 -1.307 -10.602 1.00 93.44 182 ARG A C 1
ATOM 1348 O O . ARG A 1 182 ? 6.987 -2.309 -11.309 1.00 93.44 182 ARG A O 1
ATOM 1355 N N . GLY A 1 183 ? 7.676 -1.343 -9.414 1.00 91.38 183 GLY A N 1
ATOM 1356 C CA . GLY A 1 183 ? 8.223 -2.571 -8.827 1.00 91.38 183 GLY A CA 1
ATOM 1357 C C . GLY A 1 183 ? 9.553 -3.028 -9.431 1.00 91.38 183 GLY A C 1
ATOM 1358 O O . GLY A 1 183 ? 9.905 -4.199 -9.317 1.00 91.38 183 GLY A O 1
ATOM 1359 N N . THR A 1 184 ? 10.290 -2.138 -10.105 1.00 88.00 184 THR A N 1
ATOM 1360 C CA . THR A 1 184 ? 11.659 -2.434 -10.551 1.00 88.00 184 THR A CA 1
ATOM 1361 C C . THR A 1 184 ? 12.640 -2.023 -9.445 1.00 88.00 184 THR A C 1
ATOM 1363 O O . THR A 1 184 ? 12.735 -0.831 -9.148 1.00 88.00 184 THR A O 1
ATOM 1366 N N . PRO A 1 185 ? 13.406 -2.952 -8.846 1.00 79.94 185 PRO A N 1
ATOM 1367 C CA . PRO A 1 185 ? 14.162 -2.683 -7.619 1.00 79.94 185 PRO A CA 1
ATOM 1368 C C . PRO A 1 185 ? 15.452 -1.876 -7.825 1.00 79.94 185 PRO A C 1
ATOM 1370 O O . PRO A 1 185 ? 16.186 -1.645 -6.874 1.00 79.94 185 PRO A O 1
ATOM 1373 N N . GLY A 1 186 ? 15.752 -1.430 -9.048 1.00 74.31 186 GLY A N 1
ATOM 1374 C CA . GLY A 1 186 ? 17.016 -0.769 -9.395 1.00 74.31 186 GLY A CA 1
ATOM 1375 C C . GLY A 1 186 ? 17.245 0.611 -8.770 1.00 74.31 186 GLY A C 1
ATOM 1376 O O . GLY A 1 186 ? 18.216 1.254 -9.130 1.00 74.31 186 GLY A O 1
ATOM 1377 N N . CYS A 1 187 ? 16.359 1.089 -7.898 1.00 78.62 187 CYS A N 1
ATOM 1378 C CA . CYS A 1 187 ? 16.573 2.276 -7.063 1.00 78.62 187 CYS A CA 1
ATOM 1379 C C . CYS A 1 187 ? 16.368 1.982 -5.567 1.00 78.62 187 CYS A C 1
ATOM 1381 O O . CYS A 1 187 ? 16.481 2.881 -4.728 1.00 78.62 187 CYS A O 1
ATOM 1383 N N . GLU A 1 188 ? 16.093 0.724 -5.226 1.00 81.19 188 GLU A N 1
ATOM 1384 C CA . GLU A 1 188 ? 15.760 0.287 -3.883 1.00 81.19 188 GLU A CA 1
ATOM 1385 C C . GLU A 1 188 ? 17.012 -0.275 -3.190 1.00 81.19 188 GLU A C 1
ATOM 1387 O O . GLU A 1 188 ? 17.620 -1.208 -3.718 1.00 81.19 188 GLU A O 1
ATOM 1392 N N . PRO A 1 189 ? 17.427 0.252 -2.018 1.00 70.31 189 PRO A N 1
ATOM 1393 C CA . PRO A 1 189 ? 18.583 -0.251 -1.274 1.00 70.31 189 PRO A CA 1
ATOM 1394 C C . PRO A 1 189 ? 18.622 -1.765 -1.081 1.00 70.31 189 PRO A C 1
ATOM 1396 O O . PRO A 1 189 ? 19.695 -2.355 -1.138 1.00 70.31 189 PRO A O 1
ATOM 1399 N N . SER A 1 190 ? 17.467 -2.385 -0.826 1.00 73.44 190 SER A N 1
ATOM 1400 C CA . SER A 1 190 ? 17.375 -3.825 -0.574 1.00 73.44 190 SER A CA 1
ATOM 1401 C C . SER A 1 190 ? 17.527 -4.666 -1.846 1.00 73.44 190 SER A C 1
ATOM 1403 O O . SER A 1 190 ? 17.599 -5.893 -1.763 1.00 73.44 190 SER A O 1
ATOM 1405 N N . GLY A 1 191 ? 17.520 -4.034 -3.026 1.00 76.50 191 GLY A N 1
ATOM 1406 C CA . GLY A 1 191 ? 17.459 -4.716 -4.315 1.00 76.50 191 GLY A CA 1
ATOM 1407 C C . GLY A 1 191 ? 16.163 -5.508 -4.517 1.00 76.50 191 GLY A C 1
ATOM 1408 O O . GLY A 1 191 ? 16.110 -6.380 -5.385 1.00 76.50 191 GLY A O 1
ATOM 1409 N N . ARG A 1 192 ? 15.115 -5.246 -3.721 1.00 83.38 192 ARG A N 1
ATOM 1410 C CA . ARG A 1 192 ? 13.847 -5.990 -3.733 1.00 83.38 192 ARG A CA 1
ATOM 1411 C C . ARG A 1 192 ? 12.663 -5.047 -3.555 1.00 83.38 192 ARG A C 1
ATOM 1413 O O . ARG A 1 192 ? 12.768 -4.055 -2.857 1.00 83.38 192 ARG A O 1
ATOM 1420 N N . CYS A 1 193 ? 11.534 -5.389 -4.163 1.00 88.62 193 CYS A N 1
ATOM 1421 C CA . CYS A 1 193 ? 10.254 -4.707 -3.967 1.00 88.62 193 CYS A CA 1
ATOM 1422 C C . CYS A 1 193 ? 9.285 -5.645 -3.236 1.00 88.62 193 CYS A C 1
ATOM 1424 O O . CYS A 1 193 ? 9.421 -6.866 -3.358 1.00 88.62 193 CYS A O 1
ATOM 1426 N N . SER A 1 194 ? 8.304 -5.102 -2.507 1.00 92.25 194 SER A N 1
ATOM 1427 C CA . SER A 1 194 ? 7.317 -5.930 -1.788 1.00 92.25 194 SER A CA 1
ATOM 1428 C C . SER A 1 194 ? 6.405 -6.708 -2.737 1.00 92.25 194 SER A C 1
ATOM 1430 O O . SER A 1 194 ? 5.949 -7.798 -2.402 1.00 92.25 194 SER A O 1
ATOM 1432 N N . HIS A 1 195 ? 6.174 -6.172 -3.938 1.00 92.06 195 HIS A N 1
ATOM 1433 C CA . HIS A 1 195 ? 5.377 -6.817 -4.974 1.00 92.06 195 HIS A CA 1
ATOM 1434 C C . HIS A 1 195 ? 6.169 -6.988 -6.271 1.00 92.06 195 HIS A C 1
ATOM 1436 O O . HIS A 1 195 ? 7.226 -6.391 -6.491 1.00 92.06 195 HIS A O 1
ATOM 1442 N N . THR A 1 196 ? 5.634 -7.821 -7.158 1.00 91.56 196 THR A N 1
ATOM 1443 C CA . THR A 1 196 ? 6.202 -8.063 -8.482 1.00 91.56 196 THR A CA 1
ATOM 1444 C C . THR A 1 196 ? 6.121 -6.820 -9.374 1.00 91.56 196 THR A C 1
ATOM 1446 O O . THR A 1 196 ? 5.348 -5.880 -9.148 1.00 91.56 196 THR A O 1
ATOM 1449 N N . LYS A 1 197 ? 6.939 -6.816 -10.431 1.00 92.38 197 LYS A N 1
ATOM 1450 C CA . LYS A 1 197 ? 6.975 -5.734 -11.415 1.00 92.38 197 LYS A CA 1
ATOM 1451 C C . LYS A 1 197 ? 5.596 -5.526 -12.053 1.00 92.38 197 LYS A C 1
ATOM 1453 O O . LYS A 1 197 ? 4.989 -6.472 -12.550 1.00 92.38 197 LYS A O 1
ATOM 1458 N N . ASN A 1 198 ? 5.166 -4.268 -12.124 1.00 94.25 198 ASN A N 1
ATOM 1459 C CA . ASN A 1 198 ? 3.856 -3.824 -12.604 1.00 94.25 198 ASN A CA 1
ATOM 1460 C C . ASN A 1 198 ? 2.663 -4.367 -11.798 1.00 94.25 198 ASN A C 1
ATOM 1462 O O . ASN A 1 198 ? 1.575 -4.489 -12.354 1.00 94.25 198 ASN A O 1
ATOM 1466 N N . SER A 1 199 ? 2.835 -4.702 -10.517 1.00 95.38 199 SER A N 1
ATOM 1467 C CA . SER A 1 199 ? 1.695 -5.003 -9.645 1.00 95.38 199 SER A CA 1
ATOM 1468 C C . SER A 1 199 ? 0.743 -3.801 -9.532 1.00 95.38 199 SER A C 1
ATOM 1470 O O . SER A 1 199 ? 1.174 -2.643 -9.593 1.00 95.38 199 SER A O 1
ATOM 1472 N N . CYS A 1 200 ? -0.548 -4.049 -9.297 1.00 96.56 200 CYS A N 1
ATOM 1473 C CA . CYS A 1 200 ? -1.536 -3.005 -9.005 1.00 96.56 200 CYS A CA 1
ATOM 1474 C C . CYS A 1 200 ? -1.146 -2.109 -7.818 1.00 96.56 200 CYS A C 1
ATOM 1476 O O . CYS A 1 200 ? -1.515 -0.935 -7.809 1.00 96.56 200 CYS A O 1
ATOM 1478 N N . HIS A 1 201 ? -0.384 -2.611 -6.839 1.00 96.62 201 HIS A N 1
ATOM 1479 C CA . HIS A 1 201 ? 0.133 -1.791 -5.731 1.00 96.62 201 HIS A CA 1
ATOM 1480 C C . HIS A 1 201 ? 1.026 -0.642 -6.226 1.00 96.62 201 HIS A C 1
ATOM 1482 O O . HIS A 1 201 ? 1.067 0.429 -5.626 1.00 96.62 201 HIS A O 1
ATOM 1488 N N . TYR A 1 202 ? 1.657 -0.824 -7.389 1.00 96.81 202 TYR A N 1
ATOM 1489 C CA . TYR A 1 202 ? 2.460 0.181 -8.086 1.00 96.81 202 TYR A CA 1
ATOM 1490 C C . TYR A 1 202 ? 1.726 0.835 -9.270 1.00 96.81 202 TYR A C 1
ATOM 1492 O O . TYR A 1 202 ? 2.354 1.429 -10.144 1.00 96.81 202 TYR A O 1
ATOM 1500 N N . GLY A 1 203 ? 0.397 0.706 -9.329 1.00 95.38 203 GLY A N 1
ATOM 1501 C CA . GLY A 1 203 ? -0.427 1.273 -10.398 1.00 95.38 203 GLY A CA 1
ATOM 1502 C C . GLY A 1 203 ? -0.426 0.472 -11.704 1.00 95.38 203 GLY A C 1
ATOM 1503 O O . GLY A 1 203 ? -0.831 1.002 -12.736 1.00 95.38 203 GLY A O 1
ATOM 1504 N N . GLY A 1 204 ? 0.010 -0.791 -11.696 1.00 94.56 204 GLY A N 1
ATOM 1505 C CA . GLY A 1 204 ? 0.001 -1.629 -12.898 1.00 94.56 204 GLY A CA 1
ATOM 1506 C C . GLY A 1 204 ? 1.097 -1.259 -13.903 1.00 94.56 204 GLY A C 1
ATOM 1507 O O . GLY A 1 204 ? 2.082 -0.602 -13.551 1.00 94.56 204 GLY A O 1
ATOM 1508 N N . SER A 1 205 ? 0.943 -1.650 -15.171 1.00 92.81 205 SER A N 1
ATOM 1509 C CA . SER A 1 205 ? 1.880 -1.238 -16.233 1.00 92.81 205 SER A CA 1
ATOM 1510 C C . SER A 1 205 ? 1.507 0.113 -16.849 1.00 92.81 205 SER A C 1
ATOM 1512 O O . SER A 1 205 ? 2.380 0.783 -17.394 1.00 92.81 205 SER A O 1
ATOM 1514 N N . SER A 1 206 ? 0.236 0.522 -16.768 1.00 90.38 206 SER A N 1
ATOM 1515 C CA . SER A 1 206 ? -0.278 1.724 -17.446 1.00 90.38 206 SER A CA 1
ATOM 1516 C C . SER A 1 206 ? -0.869 2.793 -16.526 1.00 90.38 206 SER A C 1
ATOM 1518 O O . SER A 1 206 ? -1.054 3.926 -16.967 1.00 90.38 206 SER A O 1
ATOM 1520 N N . GLY A 1 207 ? -1.194 2.472 -15.271 1.00 91.75 207 GLY A N 1
ATOM 1521 C CA . GLY A 1 207 ? -1.831 3.426 -14.364 1.00 91.75 207 GLY A CA 1
ATOM 1522 C C . GLY A 1 207 ? -0.882 4.546 -13.948 1.00 91.75 207 GLY A C 1
ATOM 1523 O O . GLY A 1 207 ? 0.296 4.306 -13.681 1.00 91.75 207 GLY A O 1
ATOM 1524 N N . SER A 1 208 ? -1.399 5.771 -13.893 1.00 93.44 208 SER A N 1
ATOM 1525 C CA . SER A 1 208 ? -0.635 6.978 -13.549 1.00 93.44 208 SER A CA 1
ATOM 1526 C C . SER A 1 208 ? -1.158 7.718 -12.318 1.00 93.44 208 SER A C 1
ATOM 1528 O O . SER A 1 208 ? -0.463 8.574 -11.782 1.00 93.44 208 SER A O 1
ATOM 1530 N N . ASP A 1 209 ? -2.351 7.373 -11.826 1.00 94.69 209 ASP A N 1
ATOM 1531 C CA . ASP A 1 209 ? -2.998 8.080 -10.710 1.00 94.69 209 ASP A CA 1
ATOM 1532 C C . ASP A 1 209 ? -2.613 7.532 -9.318 1.00 94.69 209 ASP A C 1
ATOM 1534 O O . ASP A 1 209 ? -3.008 8.079 -8.289 1.00 94.69 209 ASP A O 1
ATOM 1538 N N . GLY A 1 210 ? -1.791 6.480 -9.274 1.00 96.19 210 GLY A N 1
ATOM 1539 C CA . GLY A 1 210 ? -1.269 5.880 -8.045 1.00 96.19 210 GLY A CA 1
ATOM 1540 C C . GLY A 1 210 ? -1.602 4.396 -7.927 1.00 96.19 210 GLY A C 1
ATOM 1541 O O . GLY A 1 210 ? -1.854 3.729 -8.930 1.00 96.19 210 GLY A O 1
ATOM 1542 N N . ALA A 1 211 ? -1.605 3.880 -6.697 1.00 97.88 211 ALA A N 1
ATOM 1543 C CA . ALA A 1 211 ? -1.935 2.488 -6.422 1.00 97.88 211 ALA A CA 1
ATOM 1544 C C . ALA A 1 211 ? -3.368 2.159 -6.861 1.00 97.88 211 ALA A C 1
ATOM 1546 O O . ALA A 1 211 ? -4.310 2.933 -6.656 1.00 97.88 211 ALA A O 1
ATOM 1547 N N . LEU A 1 212 ? -3.515 0.978 -7.448 1.00 97.94 212 LEU A N 1
ATOM 1548 C CA . LEU A 1 212 ? -4.767 0.390 -7.910 1.00 97.94 212 LEU A CA 1
ATOM 1549 C C . LEU A 1 212 ? -5.132 -0.869 -7.118 1.00 97.94 212 LEU A C 1
ATOM 1551 O O . LEU A 1 212 ? -6.119 -1.510 -7.455 1.00 97.94 212 LEU A O 1
ATOM 1555 N N . ALA A 1 213 ? -4.370 -1.238 -6.086 1.00 97.62 213 ALA A N 1
ATOM 1556 C CA . ALA A 1 213 ? -4.724 -2.334 -5.192 1.00 97.62 213 ALA A CA 1
ATOM 1557 C C . ALA A 1 213 ? -4.592 -1.982 -3.715 1.00 97.62 213 ALA A C 1
ATOM 1559 O O . ALA A 1 213 ? -3.914 -1.029 -3.328 1.00 97.62 213 ALA A O 1
ATOM 1560 N N . VAL A 1 214 ? -5.283 -2.779 -2.908 1.00 97.75 214 VAL A N 1
ATOM 1561 C CA . VAL A 1 214 ? -5.250 -2.751 -1.456 1.00 97.75 214 VAL A CA 1
ATOM 1562 C C . VAL A 1 214 ? -5.257 -4.172 -0.900 1.00 97.75 214 VAL A C 1
ATOM 1564 O O . VAL A 1 214 ? -6.047 -5.007 -1.341 1.00 97.75 214 VAL A O 1
ATOM 1567 N N . ASP A 1 215 ? -4.440 -4.404 0.122 1.00 97.12 215 ASP A N 1
ATOM 1568 C CA . ASP A 1 215 ? -4.451 -5.614 0.934 1.00 97.12 215 ASP A CA 1
ATOM 1569 C C . ASP A 1 215 ? -5.057 -5.318 2.307 1.00 97.12 215 ASP A C 1
ATOM 1571 O O . ASP A 1 215 ? -4.595 -4.436 3.040 1.00 97.12 215 ASP A O 1
ATOM 1575 N N . TYR A 1 216 ? -6.090 -6.075 2.672 1.00 96.69 216 TYR A N 1
ATOM 1576 C CA . TYR A 1 216 ? -6.765 -5.990 3.964 1.00 96.69 216 TYR A CA 1
ATOM 1577 C C . TYR A 1 216 ? -6.330 -7.121 4.895 1.00 96.69 216 TYR A C 1
ATOM 1579 O O . TYR A 1 216 ? -6.538 -8.301 4.605 1.00 96.69 216 TYR A O 1
ATOM 1587 N N . GLY A 1 217 ? -5.777 -6.764 6.054 1.00 94.06 217 GLY A N 1
ATOM 1588 C CA . GLY A 1 217 ? -5.425 -7.713 7.110 1.00 94.06 217 GLY A CA 1
ATOM 1589 C C . GLY A 1 217 ? -6.619 -8.130 7.980 1.00 94.06 217 GLY A C 1
ATOM 1590 O O . GLY A 1 217 ? -7.602 -7.407 8.122 1.00 94.06 217 GLY A O 1
ATOM 1591 N N . GLY A 1 218 ? -6.513 -9.293 8.630 1.00 87.38 218 GLY A N 1
ATOM 1592 C CA . GLY A 1 218 ? -7.589 -9.911 9.426 1.00 87.38 218 GLY A CA 1
ATOM 1593 C C . GLY A 1 218 ? -7.890 -9.282 10.793 1.00 87.38 218 GLY A C 1
ATOM 1594 O O . GLY A 1 218 ? -8.734 -9.799 11.517 1.00 87.38 218 GLY A O 1
ATOM 1595 N N . ALA A 1 219 ? -7.225 -8.187 11.172 1.00 79.88 219 ALA A N 1
ATOM 1596 C CA . ALA A 1 219 ? -7.555 -7.399 12.368 1.00 79.88 219 ALA A CA 1
ATOM 1597 C C . ALA A 1 219 ? -7.573 -8.144 13.719 1.00 79.88 219 ALA A C 1
ATOM 1599 O O . ALA A 1 219 ? -8.403 -7.848 14.578 1.00 79.88 219 ALA A O 1
ATOM 1600 N N . GLY A 1 220 ? -6.712 -9.146 13.904 1.00 78.19 220 GLY A N 1
ATOM 1601 C CA . GLY A 1 220 ? -6.721 -9.974 15.116 1.00 78.19 220 GLY A CA 1
ATOM 1602 C C . GLY A 1 220 ? -7.882 -10.975 15.192 1.00 78.19 220 GLY A C 1
ATOM 1603 O O . GLY A 1 220 ? -8.026 -11.659 16.201 1.00 78.19 220 GLY A O 1
ATOM 1604 N N . LYS A 1 221 ? -8.696 -11.103 14.135 1.00 83.81 221 LYS A N 1
ATOM 1605 C CA . LYS A 1 221 ? -9.664 -12.197 13.993 1.00 83.81 221 LYS A CA 1
ATOM 1606 C C . LYS A 1 221 ? -8.931 -13.505 13.706 1.00 83.81 221 LYS A C 1
ATOM 1608 O O . LYS A 1 221 ? -7.923 -13.524 12.997 1.00 83.81 221 LYS A O 1
ATOM 1613 N N . SER A 1 222 ? -9.476 -14.610 14.204 1.00 86.06 222 SER A N 1
ATOM 1614 C CA . SER A 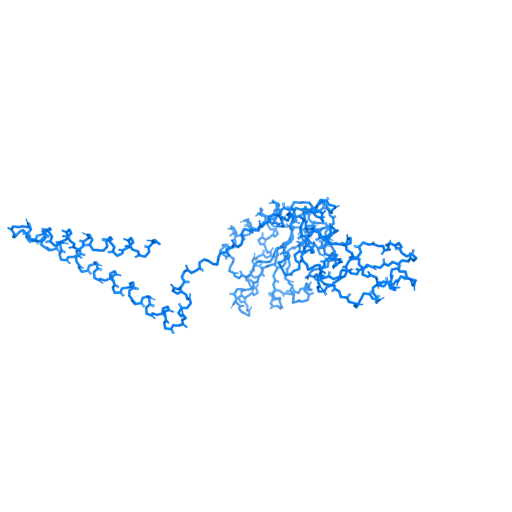1 222 ? -8.932 -15.956 14.017 1.00 86.06 222 SER A CA 1
ATOM 1615 C C . SER A 1 222 ? -10.010 -16.932 13.540 1.00 86.06 222 SER A C 1
ATOM 1617 O O . SER A 1 222 ? -11.208 -16.643 13.589 1.00 86.06 222 SER A O 1
ATOM 1619 N N . GLY A 1 223 ? -9.574 -18.081 13.016 1.00 89.62 223 GLY A N 1
ATOM 1620 C CA . GLY A 1 223 ? -10.458 -19.167 12.587 1.00 89.62 223 GLY A CA 1
ATOM 1621 C C . GLY A 1 223 ? -11.585 -18.720 11.648 1.00 89.62 223 GLY A C 1
ATOM 1622 O O . GLY A 1 223 ? -11.371 -17.946 10.712 1.00 89.62 223 GLY A O 1
ATOM 1623 N N . SER A 1 224 ? -12.799 -19.208 11.918 1.00 89.56 224 SER A N 1
ATOM 1624 C CA . SER A 1 224 ? -13.970 -18.966 11.065 1.00 89.56 224 SER A CA 1
ATOM 1625 C C . SER A 1 224 ? -14.402 -17.496 10.995 1.00 89.56 224 SER A C 1
ATOM 1627 O O . SER A 1 224 ? -14.959 -17.075 9.983 1.00 89.56 224 SER A O 1
ATOM 1629 N N . ASP A 1 225 ? -14.093 -16.688 12.013 1.00 90.94 225 ASP A N 1
ATOM 1630 C CA . ASP A 1 225 ? -14.449 -15.266 12.022 1.00 90.94 225 ASP A CA 1
ATOM 1631 C C . ASP A 1 225 ? -13.558 -14.455 11.081 1.00 90.94 225 ASP A C 1
ATOM 1633 O O . ASP A 1 225 ? -14.031 -13.524 10.426 1.00 90.94 225 ASP A O 1
ATOM 1637 N N . LYS A 1 226 ? -12.276 -14.831 10.968 1.00 93.12 226 LYS A N 1
ATOM 1638 C CA . LYS A 1 226 ? -11.361 -14.265 9.965 1.00 93.12 226 LYS A CA 1
ATOM 1639 C C . LYS A 1 226 ? -11.832 -14.616 8.554 1.00 93.12 226 LYS A C 1
ATOM 1641 O O . LYS A 1 226 ? -11.897 -13.734 7.704 1.00 93.12 226 LYS A O 1
ATOM 1646 N N . ALA A 1 227 ? -12.211 -15.877 8.332 1.00 94.81 227 ALA A N 1
ATOM 1647 C CA . ALA A 1 227 ? -12.688 -16.349 7.034 1.00 94.81 227 ALA A CA 1
ATOM 1648 C C . ALA A 1 227 ? -13.938 -15.584 6.573 1.00 94.81 227 ALA A C 1
ATOM 1650 O O . ALA A 1 227 ? -13.926 -14.989 5.500 1.00 94.81 227 ALA A O 1
ATOM 1651 N N . LYS A 1 228 ? -14.968 -15.497 7.427 1.00 94.56 228 LYS A N 1
ATOM 1652 C CA . LYS A 1 228 ? -16.207 -14.751 7.139 1.00 94.56 228 LYS A CA 1
ATOM 1653 C C . LYS A 1 228 ? -15.950 -13.269 6.879 1.00 94.56 228 LYS A C 1
ATOM 1655 O O . LYS A 1 228 ? -16.566 -12.672 6.001 1.00 94.56 228 LYS A O 1
ATOM 1660 N N . TYR A 1 229 ? -15.040 -12.666 7.643 1.00 93.81 229 TYR A N 1
ATOM 1661 C CA . TYR A 1 229 ? -14.644 -11.274 7.444 1.00 93.81 229 TYR A CA 1
ATOM 1662 C C . TYR A 1 229 ? -13.997 -11.059 6.071 1.00 93.81 229 TYR A C 1
ATOM 1664 O O . TYR A 1 229 ? -14.368 -10.138 5.346 1.00 93.81 229 TYR A O 1
ATOM 1672 N N . PHE A 1 230 ? -13.073 -11.935 5.686 1.00 96.56 230 PHE A N 1
ATOM 1673 C CA . PHE A 1 230 ? -12.428 -11.884 4.380 1.00 96.56 230 PHE A CA 1
ATOM 1674 C C . PHE A 1 230 ? -13.404 -12.133 3.226 1.00 96.56 230 PHE A C 1
ATOM 1676 O O . PHE A 1 230 ? -13.392 -11.390 2.245 1.00 96.56 230 PHE A O 1
ATOM 1683 N N . GLU A 1 231 ? -14.312 -13.098 3.365 1.00 96.56 231 GLU A N 1
ATOM 1684 C CA . GLU A 1 231 ? -15.377 -13.358 2.389 1.00 96.56 231 GLU A CA 1
ATOM 1685 C C . GLU A 1 231 ? -16.297 -12.146 2.202 1.00 96.56 231 GLU A C 1
ATOM 1687 O O . GLU A 1 231 ? -16.653 -11.807 1.070 1.00 96.56 231 GLU A O 1
ATOM 1692 N N . ALA A 1 232 ? -16.640 -11.446 3.288 1.00 96.38 232 ALA A N 1
ATOM 1693 C CA . ALA A 1 232 ? -17.438 -10.227 3.224 1.00 96.38 232 ALA A CA 1
ATOM 1694 C C . ALA A 1 232 ? -16.727 -9.116 2.434 1.00 96.38 232 ALA A C 1
ATOM 1696 O O . ALA A 1 232 ? -17.365 -8.459 1.610 1.00 96.38 232 ALA A O 1
ATOM 1697 N N . ILE A 1 233 ? -15.413 -8.939 2.625 1.00 97.12 233 ILE A N 1
ATOM 1698 C CA . ILE A 1 233 ? -14.615 -7.971 1.855 1.00 97.12 233 ILE A CA 1
ATOM 1699 C C . ILE A 1 233 ? -14.581 -8.354 0.376 1.00 97.12 233 ILE A C 1
ATOM 1701 O O . ILE A 1 233 ? -14.851 -7.502 -0.466 1.00 97.12 233 ILE A O 1
ATOM 1705 N N . VAL A 1 234 ? -14.298 -9.619 0.045 1.00 97.88 234 VAL A N 1
ATOM 1706 C CA . VAL A 1 234 ? -14.259 -10.086 -1.352 1.00 97.88 234 VAL A CA 1
ATOM 1707 C C . VAL A 1 234 ? -15.613 -9.877 -2.034 1.00 97.88 234 VAL A C 1
ATOM 1709 O O . VAL A 1 234 ? -15.680 -9.343 -3.141 1.00 97.88 234 VAL A O 1
ATOM 1712 N N . SER A 1 235 ? -16.708 -10.245 -1.364 1.00 97.62 235 SER A N 1
ATOM 1713 C CA . SER A 1 235 ? -18.066 -10.049 -1.879 1.00 97.62 235 SER A CA 1
ATOM 1714 C C . SER A 1 235 ? -18.392 -8.567 -2.085 1.00 97.62 235 SER A C 1
ATOM 1716 O O . SER A 1 235 ? -18.879 -8.182 -3.151 1.00 97.62 235 SER A O 1
ATOM 1718 N N . ALA A 1 236 ? -18.072 -7.715 -1.107 1.00 97.94 236 ALA A N 1
ATOM 1719 C CA . ALA A 1 236 ? -18.280 -6.276 -1.211 1.00 97.94 236 ALA A CA 1
ATOM 1720 C C . ALA A 1 236 ? -17.453 -5.661 -2.344 1.00 97.94 236 ALA A C 1
ATOM 1722 O O . ALA A 1 236 ? -17.993 -4.882 -3.122 1.00 97.94 236 ALA A O 1
ATOM 1723 N N . ALA A 1 237 ? -16.186 -6.048 -2.489 1.00 97.94 237 ALA A N 1
ATOM 1724 C CA . ALA A 1 237 ? -15.301 -5.562 -3.541 1.00 97.94 237 ALA A CA 1
ATOM 1725 C C . ALA A 1 237 ? -15.855 -5.862 -4.941 1.00 97.94 237 ALA A C 1
ATOM 1727 O O . ALA A 1 237 ? -15.932 -4.961 -5.775 1.00 97.94 237 ALA A O 1
ATOM 1728 N N . ASN A 1 238 ? -16.338 -7.088 -5.170 1.00 97.06 238 ASN A N 1
ATOM 1729 C CA . ASN A 1 238 ? -16.979 -7.462 -6.435 1.00 97.06 238 ASN A CA 1
A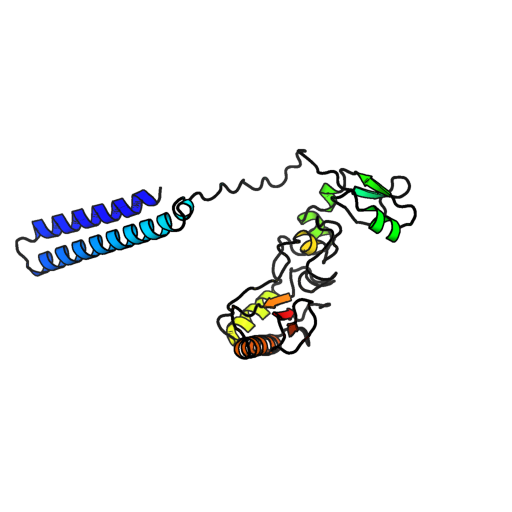TOM 1730 C C . ASN A 1 238 ? -18.229 -6.613 -6.727 1.00 97.06 238 ASN A C 1
ATOM 1732 O O . ASN A 1 238 ? -18.467 -6.227 -7.867 1.00 97.06 238 ASN A O 1
ATOM 1736 N N . GLN A 1 239 ? -19.009 -6.265 -5.700 1.00 97.25 239 GLN A N 1
ATOM 1737 C CA . GLN A 1 239 ? -20.167 -5.371 -5.841 1.00 97.25 239 GLN A CA 1
ATOM 1738 C C . GLN A 1 239 ? -19.783 -3.891 -5.992 1.00 97.25 239 GLN A C 1
ATOM 1740 O O . GLN A 1 239 ? -20.611 -3.084 -6.407 1.00 97.25 239 GLN A O 1
ATOM 1745 N N . CYS A 1 240 ? -18.559 -3.528 -5.617 1.00 97.94 240 CYS A N 1
ATOM 1746 C CA . CYS A 1 240 ? -18.025 -2.170 -5.656 1.00 97.94 240 CYS A CA 1
ATOM 1747 C C . CYS A 1 240 ? -17.208 -1.880 -6.919 1.00 97.94 240 CYS A C 1
ATOM 1749 O O . CYS A 1 240 ? -16.515 -0.869 -6.974 1.00 97.94 240 CYS A O 1
ATOM 1751 N N . GLY A 1 241 ? -17.284 -2.755 -7.926 1.00 95.75 241 GLY A N 1
ATOM 1752 C CA . GLY A 1 241 ? -16.593 -2.556 -9.197 1.00 95.75 241 GLY A CA 1
ATOM 1753 C C . GLY A 1 241 ? -15.095 -2.842 -9.138 1.00 95.75 241 GLY A C 1
ATOM 1754 O O . GLY A 1 241 ? -14.348 -2.297 -9.944 1.00 95.75 241 GLY A O 1
ATOM 1755 N N . ALA A 1 242 ? -14.635 -3.687 -8.210 1.00 97.00 242 ALA A N 1
ATOM 1756 C CA . ALA A 1 242 ? -13.291 -4.249 -8.307 1.00 97.00 242 ALA A CA 1
ATOM 1757 C C . ALA A 1 242 ? -13.115 -5.009 -9.637 1.00 97.00 242 ALA A C 1
ATOM 1759 O O . ALA A 1 242 ? -14.083 -5.508 -10.222 1.00 97.00 242 ALA A O 1
ATOM 1760 N N . LYS A 1 243 ? -11.869 -5.131 -10.104 1.00 95.25 243 LYS A N 1
ATOM 1761 C CA . LYS A 1 243 ? -11.533 -5.904 -11.306 1.00 95.25 243 LYS A CA 1
ATOM 1762 C C . LYS A 1 243 ? -12.093 -7.320 -11.196 1.00 95.25 243 LYS A C 1
ATOM 1764 O O . LYS A 1 243 ? -12.025 -7.939 -10.134 1.00 95.25 243 LYS A O 1
ATOM 1769 N N . SER A 1 244 ? -12.585 -7.875 -12.303 1.00 92.44 244 SER A N 1
ATOM 1770 C CA . SER A 1 244 ? -13.010 -9.278 -12.338 1.00 92.44 244 SER A CA 1
ATOM 1771 C C . SER A 1 244 ? -11.846 -10.201 -11.948 1.00 92.44 244 SER A C 1
ATOM 1773 O O . SER A 1 244 ? -10.774 -10.153 -12.551 1.00 92.44 244 SER A O 1
ATOM 1775 N N . GLY A 1 245 ? -12.025 -10.991 -10.883 1.00 90.75 245 GLY A N 1
ATOM 1776 C CA . GLY A 1 245 ? -10.958 -11.804 -10.277 1.00 90.75 245 GLY A CA 1
ATOM 1777 C C . GLY A 1 245 ? -9.889 -11.014 -9.501 1.00 90.75 245 GLY A C 1
ATOM 1778 O O . GLY A 1 245 ? -8.926 -11.601 -9.006 1.00 90.75 245 GLY A O 1
ATOM 1779 N N . GLY A 1 246 ? -10.048 -9.697 -9.383 1.00 93.00 246 GLY A N 1
ATOM 1780 C CA . GLY A 1 246 ? -9.173 -8.784 -8.650 1.00 93.00 246 GLY A CA 1
ATOM 1781 C C . GLY A 1 246 ? -9.379 -8.799 -7.139 1.00 93.00 246 GLY A C 1
ATOM 1782 O O . GLY A 1 246 ? -8.441 -8.494 -6.416 1.00 93.00 246 GLY A O 1
ATOM 1783 N N . ALA A 1 247 ? -10.558 -9.204 -6.657 1.00 97.38 247 ALA A N 1
ATOM 1784 C CA . ALA A 1 247 ? -10.834 -9.406 -5.235 1.00 97.38 247 ALA A CA 1
ATOM 1785 C C . ALA A 1 247 ? -10.679 -10.884 -4.849 1.00 97.38 247 ALA A C 1
ATOM 1787 O O . ALA A 1 247 ? -11.418 -11.742 -5.345 1.00 97.38 247 ALA A O 1
ATOM 1788 N N . ARG A 1 248 ? -9.715 -11.203 -3.979 1.00 97.38 248 ARG A N 1
ATOM 1789 C CA . ARG A 1 248 ? -9.404 -12.586 -3.591 1.00 97.38 248 ARG A CA 1
ATOM 1790 C C . ARG A 1 248 ? -8.676 -12.679 -2.253 1.00 97.38 248 ARG A C 1
ATOM 1792 O O . ARG A 1 248 ? -8.000 -11.756 -1.821 1.00 97.38 248 ARG A O 1
ATOM 1799 N N . CYS A 1 249 ? -8.813 -13.833 -1.618 1.00 97.81 249 CYS A N 1
ATOM 1800 C CA . CYS A 1 249 ? -8.106 -14.188 -0.398 1.00 97.81 249 CYS A CA 1
ATOM 1801 C C . CYS A 1 249 ? -6.724 -14.763 -0.746 1.00 97.81 249 CYS A C 1
ATOM 1803 O O . CYS A 1 249 ? -6.627 -15.643 -1.607 1.00 97.81 249 CYS A O 1
ATOM 1805 N N . GLU A 1 250 ? -5.669 -14.267 -0.099 1.00 96.50 250 GLU A N 1
ATOM 1806 C CA . GLU A 1 250 ? -4.281 -14.642 -0.385 1.00 96.50 250 GLU A CA 1
ATOM 1807 C C . GLU A 1 250 ? -3.518 -15.060 0.875 1.00 96.50 250 GLU A C 1
ATOM 1809 O O . GLU A 1 250 ? -3.787 -14.589 1.984 1.00 96.50 250 GLU A O 1
ATOM 1814 N N . ASN A 1 251 ? -2.570 -15.986 0.716 1.00 94.94 251 ASN A N 1
ATOM 1815 C CA . ASN A 1 251 ? -1.632 -16.363 1.773 1.00 94.94 251 ASN A CA 1
ATOM 1816 C C . ASN A 1 251 ? -0.458 -15.365 1.852 1.00 94.94 251 ASN A C 1
ATOM 1818 O O . ASN A 1 251 ? -0.370 -14.426 1.068 1.00 94.94 251 ASN A O 1
ATOM 1822 N N . ALA A 1 252 ? 0.483 -15.565 2.780 1.00 92.25 252 ALA A N 1
ATOM 1823 C CA . ALA A 1 252 ? 1.631 -14.661 2.941 1.00 92.25 252 ALA A CA 1
ATOM 1824 C C . ALA A 1 252 ? 2.554 -14.576 1.708 1.00 92.25 252 ALA A C 1
ATOM 1826 O O . ALA A 1 252 ? 3.336 -13.640 1.609 1.00 92.25 252 ALA A O 1
ATOM 1827 N N . ALA A 1 253 ? 2.467 -15.537 0.784 1.00 90.44 253 ALA A N 1
ATOM 1828 C CA . ALA A 1 253 ? 3.227 -15.552 -0.461 1.00 90.44 253 ALA A CA 1
ATOM 1829 C C . ALA A 1 253 ? 2.471 -14.902 -1.640 1.00 90.44 253 ALA A C 1
ATOM 1831 O O . ALA A 1 253 ? 2.929 -15.007 -2.775 1.00 90.44 253 ALA A O 1
ATOM 1832 N N . GLY A 1 254 ? 1.304 -14.286 -1.404 1.00 90.81 254 GLY A N 1
ATOM 1833 C CA . GLY A 1 254 ? 0.472 -13.686 -2.456 1.00 90.81 254 GLY A CA 1
ATOM 1834 C C . GLY A 1 254 ? -0.230 -14.716 -3.347 1.00 90.81 254 GLY A C 1
ATOM 1835 O O . GLY A 1 254 ? -0.649 -14.415 -4.461 1.00 90.81 254 GLY A O 1
ATOM 1836 N N . GLN A 1 255 ? -0.337 -15.972 -2.903 1.00 93.69 255 GLN A N 1
ATOM 1837 C CA . GLN A 1 255 ? -1.039 -17.006 -3.661 1.00 93.69 255 GLN A CA 1
ATOM 1838 C C . GLN A 1 255 ? -2.517 -17.006 -3.292 1.00 93.69 255 GLN A C 1
ATOM 1840 O O . GLN A 1 255 ? -2.867 -17.003 -2.109 1.00 93.69 255 GLN A O 1
ATOM 1845 N N . LYS A 1 256 ? -3.385 -17.095 -4.304 1.00 96.25 256 LYS A N 1
ATOM 1846 C CA . LYS A 1 256 ? -4.829 -17.243 -4.108 1.00 96.25 256 LYS A CA 1
ATOM 1847 C C . LYS A 1 256 ? -5.138 -18.540 -3.356 1.00 96.25 256 LYS A C 1
ATOM 1849 O O . LYS A 1 256 ? -4.822 -19.628 -3.833 1.00 96.25 256 LYS A O 1
ATOM 1854 N N . VAL A 1 257 ? -5.822 -18.413 -2.226 1.00 96.88 257 VAL A N 1
ATOM 1855 C CA . VAL A 1 257 ? -6.245 -19.523 -1.361 1.00 96.88 257 VAL A CA 1
ATOM 1856 C C . VAL A 1 257 ? -7.694 -19.330 -0.902 1.00 96.88 257 VAL A C 1
ATOM 1858 O O . VAL A 1 257 ? -8.323 -18.305 -1.178 1.00 96.88 257 VAL A O 1
ATOM 1861 N N . GLY A 1 258 ? -8.250 -20.322 -0.202 1.00 97.19 258 GLY A N 1
ATOM 1862 C CA . GLY A 1 258 ? -9.515 -20.151 0.511 1.00 97.19 258 GLY A CA 1
ATOM 1863 C C . GLY A 1 258 ? -9.378 -19.128 1.645 1.00 97.19 258 GLY A C 1
ATOM 1864 O O . GLY A 1 258 ? -8.327 -19.017 2.272 1.00 97.19 258 GLY A O 1
ATOM 1865 N N . CYS A 1 259 ? -10.444 -18.385 1.948 1.00 96.56 259 CYS A N 1
ATOM 1866 C CA . CYS A 1 259 ? -10.395 -17.318 2.956 1.00 96.56 259 CYS A CA 1
ATOM 1867 C C . CYS A 1 259 ? -10.124 -17.820 4.388 1.00 96.56 259 CYS A C 1
ATOM 1869 O O . CYS A 1 259 ? -9.679 -17.043 5.233 1.00 96.56 259 CYS A O 1
ATOM 1871 N N . ALA A 1 260 ? -10.326 -19.113 4.657 1.00 95.19 260 ALA A N 1
ATOM 1872 C CA . ALA A 1 260 ? -9.905 -19.753 5.904 1.00 95.19 260 ALA A CA 1
ATOM 1873 C C . ALA A 1 260 ? -8.371 -19.767 6.074 1.00 95.19 260 ALA A C 1
ATOM 1875 O O . ALA A 1 260 ? -7.862 -19.456 7.157 1.00 95.19 260 ALA A O 1
ATOM 1876 N N . ASP A 1 261 ? -7.648 -20.032 4.985 1.00 95.12 261 ASP A N 1
ATOM 1877 C CA . ASP A 1 261 ? -6.188 -20.194 4.958 1.00 95.12 261 ASP A CA 1
ATOM 1878 C C . ASP A 1 261 ? -5.448 -18.893 4.618 1.00 95.12 261 ASP A C 1
ATOM 1880 O O . ASP A 1 261 ? -4.224 -18.805 4.717 1.00 95.12 261 ASP A O 1
ATOM 1884 N N . ALA A 1 262 ? -6.188 -17.858 4.227 1.00 96.69 262 ALA A N 1
ATOM 1885 C CA . ALA A 1 262 ? -5.624 -16.577 3.844 1.00 96.69 262 ALA A CA 1
ATOM 1886 C C . ALA A 1 262 ? -5.030 -15.806 5.026 1.00 96.69 262 ALA A C 1
ATOM 1888 O O . ALA A 1 262 ? -5.507 -15.867 6.167 1.00 96.69 262 ALA A O 1
ATOM 1889 N N . THR A 1 263 ? -3.998 -15.024 4.737 1.00 95.06 263 THR A N 1
ATOM 1890 C CA . THR A 1 263 ? -3.414 -14.049 5.662 1.00 95.06 263 THR A CA 1
ATOM 1891 C C . THR A 1 263 ? -3.979 -12.651 5.430 1.00 95.06 263 THR A C 1
ATOM 1893 O O . THR A 1 263 ? -4.064 -11.872 6.381 1.00 95.06 263 THR A O 1
ATOM 1896 N N . HIS A 1 264 ? -4.425 -12.357 4.207 1.00 95.94 264 HIS A N 1
ATOM 1897 C CA . HIS A 1 264 ? -5.023 -11.084 3.821 1.00 95.94 264 HIS A CA 1
ATOM 1898 C C . HIS A 1 264 ? -6.000 -11.246 2.645 1.00 95.94 264 HIS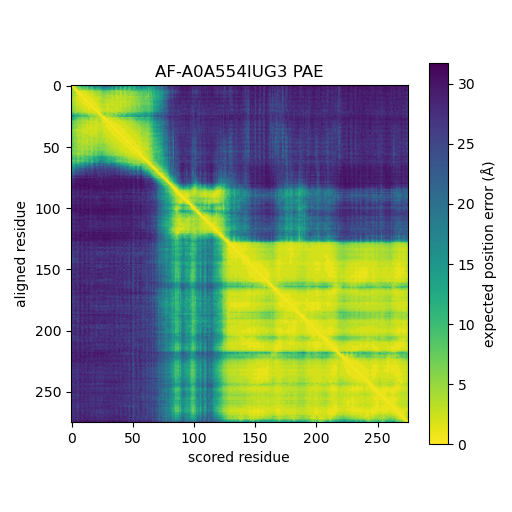 A C 1
ATOM 1900 O O . HIS A 1 264 ? -6.092 -12.306 2.022 1.00 95.94 264 HIS A O 1
ATOM 1906 N N . VAL A 1 265 ? -6.750 -10.182 2.357 1.00 97.62 265 VAL A N 1
ATOM 1907 C CA . VAL A 1 265 ? -7.573 -10.056 1.147 1.00 97.62 265 VAL A CA 1
ATOM 1908 C C . VAL A 1 265 ? -6.960 -9.011 0.240 1.00 97.62 265 VAL A C 1
ATOM 1910 O O . VAL A 1 265 ? -6.909 -7.845 0.622 1.00 97.62 265 VAL A O 1
ATOM 1913 N N . HIS A 1 266 ? -6.579 -9.426 -0.958 1.00 97.62 266 HIS A N 1
ATOM 1914 C CA . HIS A 1 266 ? -6.141 -8.543 -2.022 1.00 97.62 266 HIS A CA 1
ATOM 1915 C C . HIS A 1 266 ? -7.346 -8.072 -2.840 1.00 97.62 266 HIS A C 1
ATOM 1917 O O . HIS A 1 266 ? -8.200 -8.876 -3.231 1.00 97.62 266 HIS A O 1
ATOM 1923 N N . VAL A 1 267 ? -7.415 -6.773 -3.121 1.00 98.12 267 VAL A N 1
ATOM 1924 C CA . VAL A 1 267 ? -8.433 -6.161 -3.979 1.00 98.12 267 VAL A CA 1
ATOM 1925 C C . VAL A 1 267 ? -7.771 -5.208 -4.958 1.00 98.12 267 VAL A C 1
ATOM 1927 O O . VAL A 1 267 ? -7.141 -4.244 -4.534 1.00 98.12 267 VAL A O 1
ATOM 1930 N N . SER A 1 268 ? -7.996 -5.416 -6.255 1.00 97.50 268 SER A N 1
ATOM 1931 C CA . SER A 1 268 ? -7.604 -4.476 -7.307 1.00 97.50 268 SER A CA 1
ATOM 1932 C C . SER A 1 268 ? -8.789 -3.754 -7.957 1.00 97.50 268 SER A C 1
ATOM 1934 O O . SER A 1 268 ? -9.860 -4.324 -8.181 1.00 97.50 268 SER A O 1
ATOM 1936 N N . ALA A 1 269 ? -8.590 -2.474 -8.262 1.00 96.94 269 ALA A N 1
ATOM 1937 C CA . ALA A 1 269 ? -9.505 -1.628 -9.016 1.00 96.94 269 ALA A CA 1
ATOM 1938 C C . ALA A 1 269 ? -9.608 -2.096 -10.480 1.00 96.94 269 ALA A C 1
ATOM 1940 O O . ALA A 1 269 ? -8.673 -2.705 -11.010 1.00 96.94 269 ALA A O 1
ATOM 1941 N N . ALA A 1 270 ? -10.742 -1.833 -11.134 1.00 94.56 270 ALA A N 1
ATOM 1942 C CA . ALA A 1 270 ? -11.049 -2.326 -12.478 1.00 94.56 270 ALA A CA 1
ATOM 1943 C C . ALA A 1 270 ? -10.037 -1.880 -13.544 1.00 94.56 270 ALA A C 1
ATOM 1945 O O . ALA A 1 270 ? -9.709 -2.671 -14.429 1.00 94.56 270 ALA A O 1
ATOM 1946 N N . GLY A 1 271 ? -9.507 -0.663 -13.434 1.00 91.88 271 GLY A N 1
ATOM 1947 C CA . GLY A 1 271 ? -8.496 -0.101 -14.323 1.00 91.88 271 GLY A CA 1
ATOM 1948 C C . GLY A 1 271 ? -7.115 -0.739 -14.195 1.00 91.88 271 GLY A C 1
ATOM 1949 O O . GLY A 1 271 ? -6.231 -0.432 -14.994 1.00 91.88 271 GLY A O 1
ATOM 1950 N N . CYS A 1 272 ? -6.900 -1.641 -13.232 1.00 93.69 272 CYS A N 1
ATOM 1951 C CA . CYS A 1 272 ? -5.628 -2.335 -13.127 1.00 93.69 272 CYS A CA 1
ATOM 1952 C C . CYS A 1 272 ? -5.445 -3.364 -14.250 1.00 93.69 272 CYS A C 1
ATOM 1954 O O . CYS A 1 272 ? -6.244 -4.285 -14.421 1.00 93.69 272 CYS A O 1
ATOM 1956 N N . ASP A 1 273 ? -4.334 -3.290 -14.973 1.00 90.94 273 ASP A N 1
ATOM 1957 C CA . ASP A 1 273 ? -4.006 -4.181 -16.086 1.00 90.94 273 ASP A CA 1
ATOM 1958 C C . ASP A 1 273 ? -3.291 -5.470 -15.638 1.00 90.94 273 ASP A C 1
ATOM 1960 O O . ASP A 1 273 ? -3.412 -6.499 -16.304 1.00 90.94 273 ASP A O 1
ATOM 1964 N N . ARG A 1 274 ? -2.657 -5.486 -14.456 1.00 81.88 274 ARG A N 1
ATOM 1965 C CA . ARG A 1 274 ? -1.920 -6.646 -13.914 1.00 81.88 274 ARG A CA 1
ATOM 1966 C C . ARG A 1 274 ? -2.061 -6.816 -12.407 1.00 81.88 274 ARG A C 1
ATOM 1968 O O . ARG A 1 274 ? -1.823 -5.867 -11.682 1.00 81.88 274 ARG A O 1
ATOM 1975 N N . ASN A 1 275 ? -2.374 -8.034 -11.959 1.00 69.88 275 ASN A N 1
ATOM 1976 C CA . ASN A 1 275 ? -2.399 -8.395 -10.537 1.00 69.88 275 ASN A CA 1
ATOM 1977 C C . ASN A 1 275 ? -1.064 -9.011 -10.121 1.00 69.88 275 ASN A C 1
ATOM 1979 O O . ASN A 1 275 ? -0.604 -9.900 -10.875 1.00 69.88 275 ASN A O 1
#

pLDDT: mean 83.84, std 14.22, range [41.06, 98.12]